Protein AF-A0A8D8T952-F1 (afdb_monomer)

InterPro domains:
  IPR003034 SAP domain [PF02037] (6-41)
  IPR003034 SAP domain [PS50800] (6-40)
  IPR003034 SAP domain [SM00513] (6-40)
  IPR036361 SAP domain superfamily [G3DSA:1.10.720.30] (2-48)
  IPR036361 SAP domain superfamily [SSF68906] (7-43)

Secondary structure (DSSP, 8-state):
-----GGG--HHHHHHHHHHTT----S-HHHHHHHHHHHHHHHT--TTT-----THHHHHHHHHHHHHHHHHHHHHHHHHHHHHHHHHHHHHHHHHHHHHHHHHHHHHHS----------------PPPPPTTHHHHHHHHHHHH-GGGHHHHHHHHHHHHHHHHHHHHHTT-------------PPP---HHHHHHHHHHHHHHHHHHHHHHGGG--

Sequence (218 aa):
MVSKMFDDLSLENLKVELGRRNLKTSGSKAELQSRLRSALEADGEDLDSMEFLCE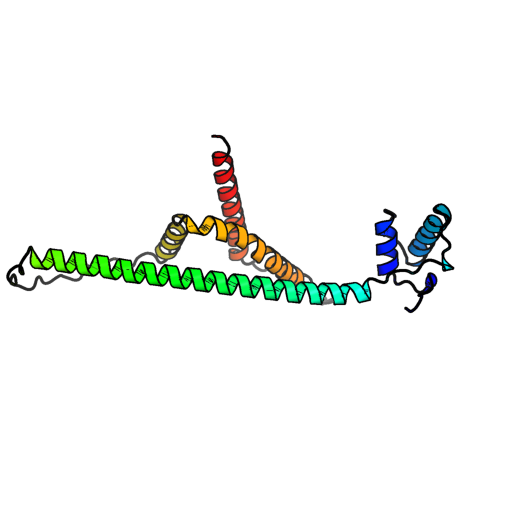DEKAAVTMEFLAELICKITDQCNEMSDKIRKELSDKMTEQSKVMSEQIQGINSVYPSFPPACSRMNVKSVQYPPLPPLLLPLCLITLMVRTERMKKVFITLPALLLPLYSILKVTEKRKPMEKASSASVWEPRPYNTTLYWLILWMIALLDLISWKNTDLTLE

Organism: NCBI:txid428564

Structure (mmCIF, N/CA/C/O backbone):
data_AF-A0A8D8T952-F1
#
_entry.id   AF-A0A8D8T952-F1
#
loop_
_atom_site.group_PDB
_atom_site.id
_atom_site.type_symbol
_atom_site.label_atom_id
_atom_site.label_alt_id
_atom_site.label_comp_id
_atom_site.label_asym_id
_atom_site.label_entity_id
_atom_site.label_seq_id
_atom_site.pdbx_PDB_ins_code
_atom_site.Cartn_x
_atom_site.Cartn_y
_atom_site.Cartn_z
_atom_site.occupancy
_atom_site.B_iso_or_equiv
_atom_site.auth_seq_id
_atom_site.auth_comp_id
_atom_site.auth_asym_id
_atom_site.auth_atom_id
_atom_site.pdbx_PDB_model_num
ATOM 1 N N . MET A 1 1 ? 2.929 21.068 -22.662 1.00 47.69 1 MET A N 1
ATOM 2 C CA . MET A 1 1 ? 3.546 19.735 -22.769 1.00 47.69 1 MET A CA 1
ATOM 3 C C . MET A 1 1 ? 4.865 19.899 -23.498 1.00 47.69 1 MET A C 1
ATOM 5 O O . MET A 1 1 ? 4.875 20.484 -24.573 1.00 47.69 1 MET A O 1
ATOM 9 N N . VAL A 1 2 ? 5.979 19.534 -22.866 1.00 48.06 2 VAL A N 1
ATOM 10 C CA . VAL A 1 2 ? 7.300 19.566 -23.508 1.00 48.06 2 VAL A CA 1
ATOM 11 C C . VAL A 1 2 ? 7.483 18.206 -24.169 1.00 48.06 2 VAL A C 1
ATOM 13 O O . VAL A 1 2 ? 7.679 17.222 -23.460 1.00 48.06 2 VAL A O 1
ATOM 16 N N . SER A 1 3 ? 7.376 18.145 -25.499 1.00 54.94 3 SER A N 1
ATOM 17 C CA . SER A 1 3 ? 7.716 16.930 -26.245 1.00 54.94 3 SER A CA 1
ATOM 18 C C . SER A 1 3 ? 9.215 16.684 -26.077 1.00 54.94 3 SER A C 1
ATOM 20 O O . SER A 1 3 ? 10.036 17.465 -26.562 1.00 54.94 3 SER A O 1
ATOM 22 N N . LYS A 1 4 ? 9.579 15.672 -25.286 1.00 67.88 4 LYS A N 1
ATOM 23 C CA . LYS A 1 4 ? 10.976 15.263 -25.125 1.00 67.88 4 LYS A CA 1
ATOM 24 C C . LYS A 1 4 ? 11.346 14.398 -26.322 1.00 67.88 4 LYS A C 1
ATOM 26 O O . LYS A 1 4 ? 10.679 13.400 -26.579 1.00 67.88 4 LYS A O 1
ATOM 31 N N . MET A 1 5 ? 12.414 14.770 -27.025 1.00 77.88 5 MET A N 1
ATOM 32 C CA . MET A 1 5 ? 12.946 13.953 -28.113 1.00 77.88 5 MET A CA 1
ATOM 33 C C . MET A 1 5 ? 13.436 12.599 -27.579 1.00 77.88 5 MET A C 1
ATOM 35 O O . MET A 1 5 ? 13.901 12.496 -26.442 1.00 77.88 5 MET A O 1
ATOM 39 N N . PHE A 1 6 ? 13.340 11.554 -28.405 1.00 81.44 6 PHE A N 1
ATOM 40 C CA . PHE A 1 6 ? 13.687 10.170 -28.052 1.00 81.44 6 PHE A CA 1
ATOM 41 C C . PHE A 1 6 ? 15.098 10.020 -27.449 1.00 81.44 6 PHE A C 1
ATOM 43 O O . PHE A 1 6 ? 15.330 9.224 -26.533 1.00 81.44 6 PHE A O 1
ATOM 50 N N . ASP A 1 7 ? 16.053 10.816 -27.924 1.00 84.88 7 ASP A N 1
ATOM 51 C CA . ASP A 1 7 ? 17.443 10.748 -27.469 1.00 84.88 7 ASP A CA 1
ATOM 52 C C . ASP A 1 7 ? 17.638 11.317 -26.045 1.00 84.88 7 ASP A C 1
ATOM 54 O O . ASP A 1 7 ? 18.531 10.876 -25.303 1.00 84.88 7 ASP A O 1
ATOM 58 N N . ASP A 1 8 ? 16.731 12.198 -25.613 1.00 87.25 8 ASP A N 1
ATOM 59 C CA . ASP A 1 8 ? 16.750 12.866 -24.307 1.00 87.25 8 ASP A CA 1
ATOM 60 C C . ASP A 1 8 ? 16.049 12.063 -23.200 1.00 87.25 8 ASP A C 1
ATOM 62 O O . ASP A 1 8 ? 16.054 12.463 -22.031 1.00 87.25 8 ASP A O 1
ATOM 66 N N . LEU A 1 9 ? 15.473 10.901 -23.523 1.00 85.88 9 LEU A N 1
ATOM 67 C CA . LEU A 1 9 ? 14.857 10.022 -22.530 1.00 85.88 9 LEU A CA 1
ATOM 68 C C . LEU A 1 9 ? 15.877 9.581 -21.466 1.00 85.88 9 LEU A C 1
ATOM 70 O O . LEU A 1 9 ? 17.012 9.184 -21.766 1.00 85.88 9 LEU A O 1
ATOM 74 N N . SER A 1 10 ? 15.463 9.632 -20.196 1.00 90.00 10 SER A N 1
ATOM 75 C CA . SER A 1 10 ? 16.243 9.097 -19.078 1.00 90.00 10 SER A CA 1
ATOM 76 C C . SER A 1 10 ? 16.327 7.570 -19.158 1.00 90.00 10 SER A C 1
ATOM 78 O O . SER A 1 10 ? 15.509 6.903 -19.798 1.00 90.00 10 SER A O 1
ATOM 80 N N . LEU A 1 11 ? 17.337 6.995 -18.504 1.00 91.06 11 LEU A N 1
ATOM 81 C CA . LEU A 1 11 ? 17.546 5.546 -18.494 1.00 91.06 11 LEU A CA 1
ATOM 82 C C . LEU A 1 11 ? 16.374 4.813 -17.826 1.00 91.06 11 LEU A C 1
ATOM 84 O O . LEU A 1 11 ? 15.990 3.727 -18.259 1.00 91.06 11 LEU A O 1
ATOM 88 N N . GLU A 1 12 ? 15.792 5.421 -16.800 1.00 89.19 12 GLU A N 1
ATOM 89 C CA . GLU A 1 12 ? 14.615 4.943 -16.086 1.00 89.19 12 GLU A CA 1
ATOM 90 C C . GLU A 1 12 ? 13.401 4.869 -17.019 1.00 89.19 12 GLU A C 1
ATOM 92 O O . GLU A 1 12 ? 12.780 3.810 -17.111 1.00 89.19 12 GLU A O 1
ATOM 97 N N . ASN A 1 13 ? 13.128 5.924 -17.793 1.00 88.81 13 ASN A N 1
ATOM 98 C CA . ASN A 1 13 ? 12.001 5.947 -18.731 1.00 88.81 13 ASN A CA 1
ATOM 99 C C . ASN A 1 13 ? 12.154 4.907 -19.840 1.00 88.81 13 ASN A C 1
ATOM 101 O O . ASN A 1 13 ? 11.201 4.202 -20.166 1.00 88.81 13 ASN A O 1
ATOM 105 N N . LEU A 1 14 ? 13.370 4.748 -20.372 1.00 91.38 14 LEU A N 1
ATOM 106 C CA . LEU A 1 14 ? 13.662 3.710 -21.361 1.00 91.38 14 LEU A CA 1
ATOM 107 C C . LEU A 1 14 ? 13.370 2.310 -20.809 1.00 91.38 14 LEU A C 1
ATOM 109 O O . LEU A 1 14 ? 12.832 1.464 -21.518 1.00 91.38 14 LEU A O 1
ATOM 113 N N . LYS A 1 15 ? 13.696 2.050 -19.537 1.00 93.38 15 LYS A N 1
ATOM 114 C CA . LYS A 1 15 ? 13.387 0.766 -18.894 1.00 93.38 15 LYS A CA 1
ATOM 115 C C . LYS A 1 15 ? 11.894 0.565 -18.672 1.00 93.38 15 LYS A C 1
ATOM 117 O O . LYS A 1 15 ? 11.438 -0.565 -18.826 1.00 93.38 15 LYS A O 1
ATOM 122 N N . VAL A 1 16 ? 11.160 1.616 -18.311 1.00 89.75 16 VAL A N 1
ATOM 123 C CA . VAL A 1 16 ? 9.700 1.555 -18.154 1.00 89.75 16 VAL A CA 1
ATOM 124 C C . VAL A 1 16 ? 9.053 1.193 -19.486 1.00 89.75 16 VAL A C 1
ATOM 126 O O . VAL A 1 16 ? 8.338 0.197 -19.550 1.00 89.75 16 VAL A O 1
ATOM 129 N N . GLU A 1 17 ? 9.375 1.909 -20.564 1.00 89.38 17 GLU A N 1
ATOM 130 C CA . GLU A 1 17 ? 8.802 1.644 -21.891 1.00 89.38 17 GLU A CA 1
ATOM 131 C C . GLU A 1 17 ? 9.178 0.263 -22.438 1.00 89.38 17 GLU A C 1
ATOM 133 O O . GLU A 1 17 ? 8.321 -0.480 -22.920 1.00 89.38 17 GLU A O 1
ATOM 138 N N . LEU A 1 18 ? 10.439 -0.154 -22.279 1.00 93.62 18 LEU A N 1
ATOM 139 C CA . LEU A 1 18 ? 10.849 -1.517 -22.628 1.00 93.62 18 LEU A CA 1
ATOM 140 C C . LEU A 1 18 ? 10.115 -2.569 -21.787 1.00 93.62 18 LEU A C 1
ATOM 142 O O . LEU A 1 18 ? 9.738 -3.612 -22.315 1.00 93.62 18 LEU A O 1
ATOM 146 N N . GLY A 1 19 ? 9.876 -2.299 -20.501 1.00 91.06 19 GLY A N 1
ATOM 147 C CA . GLY A 1 19 ? 9.102 -3.166 -19.616 1.00 91.06 19 GLY A CA 1
ATOM 148 C C . GLY A 1 19 ? 7.646 -3.309 -20.059 1.00 91.06 19 GLY A C 1
ATOM 149 O O . GLY A 1 19 ? 7.135 -4.425 -20.094 1.00 91.06 19 GLY A O 1
ATOM 150 N N . ARG A 1 20 ? 7.001 -2.212 -20.484 1.00 89.19 20 ARG A N 1
ATOM 151 C CA . ARG A 1 20 ? 5.632 -2.232 -21.037 1.00 89.19 20 ARG A CA 1
ATOM 152 C C . ARG A 1 20 ? 5.532 -3.106 -22.286 1.00 89.19 20 ARG A C 1
ATOM 154 O O . ARG A 1 20 ? 4.537 -3.802 -22.461 1.00 89.19 20 ARG A O 1
ATOM 161 N N . ARG A 1 21 ? 6.580 -3.111 -23.116 1.00 91.94 21 ARG A N 1
ATOM 162 C CA . ARG A 1 21 ? 6.688 -3.943 -24.328 1.00 91.94 21 ARG A CA 1
ATOM 163 C C . ARG A 1 21 ? 7.243 -5.350 -24.068 1.00 91.94 21 ARG A C 1
ATOM 165 O O . ARG A 1 21 ? 7.484 -6.091 -25.014 1.00 91.94 21 ARG A O 1
ATOM 172 N N . ASN A 1 22 ? 7.445 -5.741 -22.804 1.00 94.50 22 ASN A N 1
ATOM 173 C CA . ASN A 1 22 ? 8.040 -7.024 -22.403 1.00 94.50 22 ASN A CA 1
ATOM 174 C C . ASN A 1 22 ? 9.428 -7.296 -23.023 1.00 94.50 22 ASN A C 1
ATOM 176 O O . ASN A 1 22 ? 9.816 -8.441 -23.259 1.00 94.50 22 ASN A O 1
ATOM 180 N N . LEU A 1 23 ? 10.201 -6.240 -23.273 1.00 96.31 23 LEU A N 1
ATOM 181 C CA . LEU A 1 23 ? 11.559 -6.315 -23.797 1.00 96.31 23 LEU A CA 1
ATOM 182 C C . LEU A 1 23 ? 12.584 -6.337 -22.660 1.00 96.31 23 LEU A C 1
ATOM 184 O O . LEU A 1 23 ? 12.349 -5.894 -21.535 1.00 96.31 23 LEU A O 1
ATOM 188 N N . LYS A 1 24 ? 13.783 -6.841 -22.961 1.00 97.50 24 LYS A N 1
ATOM 189 C CA . LYS A 1 24 ? 14.875 -6.923 -21.985 1.00 97.50 24 LYS A CA 1
ATOM 190 C C . LYS A 1 24 ? 15.291 -5.519 -21.514 1.00 97.50 24 LYS A C 1
ATOM 192 O O . LYS A 1 24 ? 15.742 -4.711 -22.326 1.00 97.50 24 LYS A O 1
ATOM 197 N N . THR A 1 25 ? 15.228 -5.263 -20.205 1.00 96.38 25 THR A N 1
ATOM 198 C CA . THR A 1 25 ? 15.546 -3.961 -19.570 1.00 96.38 25 THR A CA 1
ATOM 199 C C . THR A 1 25 ? 16.986 -3.844 -19.048 1.00 96.38 25 THR A C 1
ATOM 201 O O . THR A 1 25 ? 17.383 -2.812 -18.504 1.00 96.38 25 THR A O 1
ATOM 204 N N . SER A 1 26 ? 17.802 -4.891 -19.206 1.00 95.88 26 SER A N 1
ATOM 205 C CA . SER A 1 26 ? 19.235 -4.859 -18.896 1.00 95.88 26 SER A CA 1
ATOM 206 C C . SER A 1 26 ? 20.042 -4.357 -20.096 1.00 95.88 26 SER A C 1
ATOM 208 O O . SER A 1 26 ? 19.801 -4.812 -21.222 1.00 95.88 26 SER A O 1
ATOM 210 N N . GLY A 1 27 ? 21.035 -3.508 -19.850 1.00 95.81 27 GLY A N 1
ATOM 211 C CA . GLY A 1 27 ? 21.960 -3.023 -20.873 1.00 95.81 27 GLY A CA 1
ATOM 212 C C . GLY A 1 27 ? 22.443 -1.604 -20.597 1.00 95.81 27 GLY A C 1
ATOM 213 O O . GLY A 1 27 ? 22.025 -0.970 -19.623 1.00 95.81 27 GLY A O 1
ATOM 214 N N . SER A 1 28 ? 23.325 -1.115 -21.467 1.00 96.88 28 SER A N 1
ATOM 215 C CA . SER A 1 28 ? 23.707 0.302 -21.507 1.00 96.88 28 SER A 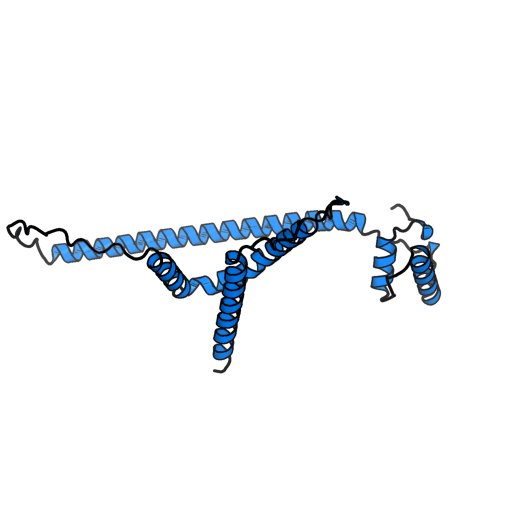CA 1
ATOM 216 C C . SER A 1 28 ? 22.566 1.164 -22.077 1.00 96.88 28 SER A C 1
ATOM 218 O O . SER A 1 28 ? 21.686 0.650 -22.766 1.00 96.88 28 SER A O 1
ATOM 220 N N . LYS A 1 29 ? 22.564 2.485 -21.825 1.00 95.31 29 LYS A N 1
ATOM 221 C CA . LYS A 1 29 ? 21.522 3.402 -22.346 1.00 95.31 29 LYS A CA 1
ATOM 222 C C . LYS A 1 29 ? 21.346 3.265 -23.867 1.00 95.31 29 LYS A C 1
ATOM 224 O O . LYS A 1 29 ? 20.220 3.156 -24.338 1.00 95.31 29 LYS A O 1
ATOM 229 N N . ALA A 1 30 ? 22.456 3.195 -24.603 1.00 95.88 30 ALA A N 1
ATOM 230 C CA . ALA A 1 30 ? 22.457 3.052 -26.057 1.00 95.88 30 ALA A CA 1
ATOM 231 C C . ALA A 1 30 ? 21.828 1.726 -26.525 1.00 95.88 30 ALA A C 1
ATOM 233 O O . ALA A 1 30 ? 21.065 1.713 -27.488 1.00 95.88 30 ALA A O 1
ATOM 234 N N . GLU A 1 31 ? 22.087 0.616 -25.823 1.00 97.00 31 GLU A N 1
ATOM 235 C CA . GLU A 1 31 ? 21.447 -0.673 -26.124 1.00 97.00 31 GLU A CA 1
ATOM 236 C C . GLU A 1 31 ? 19.938 -0.631 -25.890 1.00 97.00 31 GLU A C 1
ATOM 238 O O . GLU A 1 31 ? 19.176 -1.182 -26.682 1.00 97.00 31 GLU A O 1
ATOM 243 N N . LEU A 1 32 ? 19.502 0.013 -24.803 1.00 96.19 32 LEU A N 1
ATOM 244 C CA . LEU A 1 32 ? 18.082 0.168 -24.494 1.00 96.19 32 LEU A CA 1
ATOM 245 C C . LEU A 1 32 ? 17.385 1.040 -25.548 1.00 96.19 32 LEU A C 1
ATOM 247 O O . LEU A 1 32 ? 16.326 0.657 -26.037 1.00 96.19 32 LEU A O 1
ATOM 251 N N . GLN A 1 33 ? 18.006 2.150 -25.960 1.00 95.00 33 GLN A N 1
ATOM 252 C CA . GLN A 1 33 ? 17.500 3.011 -27.036 1.00 95.00 33 GLN A CA 1
ATOM 253 C C . GLN A 1 33 ? 17.409 2.269 -28.370 1.00 95.00 33 GLN A C 1
ATOM 255 O O . GLN A 1 33 ? 16.368 2.304 -29.016 1.00 95.00 33 GLN A O 1
ATOM 260 N N . SER A 1 34 ? 18.459 1.546 -28.768 1.00 95.56 34 SER A N 1
ATOM 261 C CA . SER A 1 34 ? 18.447 0.764 -30.009 1.00 95.56 34 SER A CA 1
ATOM 262 C C . SER A 1 34 ? 17.350 -0.304 -29.999 1.00 95.56 34 SER A C 1
ATOM 264 O O . SER A 1 34 ? 16.636 -0.465 -30.987 1.00 95.56 34 SER A O 1
ATOM 266 N N . ARG A 1 35 ? 17.165 -0.993 -28.866 1.00 96.25 35 ARG A N 1
ATOM 267 C CA . ARG A 1 35 ? 16.133 -2.025 -28.703 1.00 96.25 35 ARG A CA 1
ATOM 268 C C . ARG A 1 35 ? 14.722 -1.438 -28.757 1.00 96.25 35 ARG A C 1
ATOM 270 O O . ARG A 1 35 ? 13.851 -2.036 -29.377 1.00 96.25 35 ARG A O 1
ATOM 277 N N . LEU A 1 36 ? 14.511 -0.276 -28.139 1.00 93.44 36 LEU A N 1
ATOM 278 C CA . LEU A 1 36 ? 13.228 0.422 -28.174 1.00 93.44 36 LEU A CA 1
ATOM 279 C C . LEU A 1 36 ? 12.921 0.950 -29.582 1.00 93.44 36 LEU A C 1
ATOM 281 O O . LEU A 1 36 ? 11.815 0.749 -30.067 1.00 93.44 36 LEU A O 1
ATOM 285 N N . ARG A 1 37 ? 13.915 1.531 -30.268 1.00 93.69 37 ARG A N 1
ATOM 286 C CA . ARG A 1 37 ? 13.791 2.003 -31.655 1.00 93.69 37 ARG A CA 1
ATOM 287 C C . ARG A 1 37 ? 13.408 0.868 -32.604 1.00 93.69 37 ARG A C 1
ATOM 289 O O . ARG A 1 37 ? 12.443 0.989 -33.342 1.00 93.69 37 ARG A O 1
ATOM 296 N N . SER A 1 38 ? 14.112 -0.260 -32.516 1.00 95.06 38 SER A N 1
ATOM 297 C CA . SER A 1 38 ? 13.823 -1.434 -33.344 1.00 95.06 38 SER A CA 1
ATOM 298 C C . SER A 1 38 ? 12.426 -2.008 -33.095 1.00 95.06 38 SER A C 1
ATOM 300 O O . SER A 1 38 ? 11.829 -2.540 -34.025 1.00 95.06 38 SER A O 1
ATOM 302 N N . ALA A 1 39 ? 11.911 -1.930 -31.864 1.00 94.94 39 ALA A N 1
ATOM 303 C CA . ALA A 1 39 ? 10.557 -2.377 -31.550 1.00 94.94 39 ALA A CA 1
ATOM 304 C C . ALA A 1 39 ? 9.493 -1.415 -32.101 1.00 94.94 39 ALA A C 1
ATOM 306 O O . ALA A 1 39 ? 8.514 -1.864 -32.679 1.00 94.94 39 ALA A O 1
ATOM 307 N N . LEU A 1 40 ? 9.718 -0.104 -31.982 1.00 92.06 40 LEU A N 1
ATOM 308 C CA . LEU A 1 40 ? 8.824 0.931 -32.515 1.00 92.06 40 LEU A CA 1
ATOM 309 C C . LEU A 1 40 ? 8.722 0.868 -34.044 1.00 92.06 40 LEU A C 1
ATOM 311 O O . LEU A 1 40 ? 7.624 0.895 -34.593 1.00 92.06 40 LEU A O 1
ATOM 315 N N . GLU A 1 41 ? 9.856 0.686 -34.721 1.00 92.94 41 GLU A N 1
ATOM 316 C CA . GLU A 1 41 ? 9.897 0.477 -36.171 1.00 92.94 41 GLU A CA 1
ATOM 317 C C . GLU A 1 41 ? 9.175 -0.815 -36.587 1.00 92.94 41 GLU A C 1
ATOM 319 O O . GLU A 1 41 ? 8.499 -0.834 -37.614 1.00 92.94 41 GLU A O 1
ATOM 324 N N . ALA A 1 42 ? 9.279 -1.886 -35.789 1.00 95.25 42 ALA A N 1
ATOM 325 C CA . ALA A 1 42 ? 8.566 -3.137 -36.048 1.00 95.25 42 ALA A CA 1
ATOM 326 C C . ALA A 1 42 ? 7.042 -2.987 -35.900 1.00 95.25 42 ALA A C 1
ATOM 328 O O . ALA A 1 42 ? 6.294 -3.620 -36.646 1.00 95.25 42 ALA A O 1
ATOM 329 N N . ASP A 1 43 ? 6.597 -2.126 -34.983 1.00 91.88 43 ASP A N 1
ATOM 330 C CA . ASP A 1 43 ? 5.185 -1.808 -34.760 1.00 91.88 43 ASP A CA 1
ATOM 331 C C . ASP A 1 43 ? 4.648 -0.759 -35.761 1.00 91.88 43 ASP A C 1
ATOM 333 O O . ASP A 1 43 ? 3.442 -0.517 -35.823 1.00 91.88 43 ASP A O 1
ATOM 337 N N . GLY A 1 44 ? 5.520 -0.164 -36.586 1.00 92.31 44 GLY A N 1
ATOM 338 C CA . GLY A 1 44 ? 5.162 0.873 -37.558 1.00 92.31 44 GLY A CA 1
ATOM 339 C C . GLY A 1 44 ? 4.824 2.225 -36.922 1.00 92.31 44 GLY A C 1
ATOM 340 O O . GLY A 1 44 ? 4.149 3.042 -37.550 1.00 92.31 44 GLY A O 1
ATOM 341 N N . GLU A 1 45 ? 5.265 2.459 -35.685 1.00 87.62 45 GLU A N 1
ATOM 342 C CA . GLU A 1 45 ? 5.059 3.713 -34.962 1.00 87.62 45 GLU A CA 1
ATOM 343 C C . GLU A 1 45 ? 6.173 4.713 -35.303 1.00 87.62 45 GLU A C 1
ATOM 345 O O . GLU A 1 45 ? 7.362 4.404 -35.204 1.00 87.62 45 GLU A O 1
ATOM 350 N N . ASP A 1 46 ? 5.790 5.930 -35.694 1.00 84.75 46 ASP A N 1
ATOM 351 C CA . ASP A 1 46 ? 6.745 6.998 -35.985 1.00 84.75 46 ASP A CA 1
ATOM 352 C C . ASP A 1 46 ? 7.297 7.598 -34.683 1.00 84.75 46 ASP A C 1
ATOM 354 O O . ASP A 1 46 ? 6.546 8.138 -33.860 1.00 84.75 46 ASP A O 1
ATOM 358 N N . LEU A 1 47 ? 8.619 7.505 -34.510 1.00 79.31 47 LEU A N 1
ATOM 359 C CA . LEU A 1 47 ? 9.354 7.909 -33.305 1.00 79.31 47 LEU A CA 1
ATOM 360 C C . LEU A 1 47 ? 9.152 9.388 -32.969 1.00 79.31 47 LEU A C 1
ATOM 362 O O . LEU A 1 47 ? 9.127 9.747 -31.792 1.00 79.31 47 LEU A O 1
ATOM 366 N N . ASP A 1 48 ? 8.990 10.224 -33.995 1.00 77.75 48 ASP A N 1
ATOM 367 C CA . ASP A 1 48 ? 8.844 11.674 -33.849 1.00 77.75 48 ASP A CA 1
ATOM 368 C C . ASP A 1 48 ? 7.429 12.083 -33.408 1.00 77.75 48 ASP A C 1
ATOM 370 O O . ASP A 1 48 ? 7.220 13.192 -32.911 1.00 77.75 48 ASP A O 1
ATOM 374 N N . SER A 1 49 ? 6.453 11.181 -33.549 1.00 77.25 49 SER A N 1
ATOM 375 C CA . SER A 1 49 ? 5.057 11.416 -33.163 1.00 77.25 49 SER A CA 1
ATOM 376 C C . SER A 1 49 ? 4.720 10.933 -31.749 1.00 77.25 49 SER A C 1
ATOM 378 O O . SER A 1 49 ? 3.659 11.267 -31.216 1.00 77.25 49 SER A O 1
ATOM 380 N N . MET A 1 50 ? 5.608 10.151 -31.126 1.00 72.88 50 MET A N 1
ATOM 381 C CA . MET A 1 50 ? 5.315 9.494 -29.859 1.00 72.88 50 MET A CA 1
ATOM 382 C C . MET A 1 50 ? 5.588 10.423 -28.671 1.00 72.88 50 MET A C 1
ATOM 384 O O . MET A 1 50 ? 6.729 10.717 -28.318 1.00 72.88 50 MET A O 1
ATOM 388 N N . GLU A 1 51 ? 4.521 10.866 -28.008 1.00 72.88 51 GLU A N 1
ATOM 389 C CA . GLU A 1 51 ? 4.625 11.616 -26.759 1.00 72.88 51 GLU A CA 1
ATOM 390 C C . GLU A 1 51 ? 4.882 10.646 -25.595 1.00 72.88 51 GLU A C 1
ATOM 392 O O . GLU A 1 51 ? 3.976 9.986 -25.080 1.00 72.88 51 GLU A O 1
ATOM 397 N N . PHE A 1 52 ? 6.145 10.532 -25.179 1.00 71.12 52 PHE A N 1
ATOM 398 C CA . PHE A 1 52 ? 6.517 9.735 -24.012 1.00 71.12 52 PHE A CA 1
ATOM 399 C C . PHE A 1 52 ? 5.967 10.380 -22.733 1.00 71.12 52 PHE A C 1
ATOM 401 O O . PHE A 1 52 ? 6.449 11.423 -22.281 1.00 71.12 52 PHE A O 1
ATOM 408 N N . LEU A 1 53 ? 4.975 9.735 -22.116 1.00 60.16 53 LEU A N 1
ATOM 409 C CA . LEU A 1 53 ? 4.429 10.143 -20.822 1.00 60.16 53 LEU A CA 1
ATOM 410 C C . LEU A 1 53 ? 5.445 9.845 -19.711 1.00 60.16 53 LEU A C 1
ATOM 412 O O . LEU A 1 53 ? 5.449 8.776 -19.107 1.00 60.16 53 LEU A O 1
ATOM 416 N N . CYS A 1 54 ? 6.312 10.820 -19.446 1.00 58.56 54 CYS A N 1
ATOM 417 C CA . CYS A 1 54 ? 7.250 10.831 -18.327 1.00 58.56 54 CYS A CA 1
ATOM 418 C C . CYS A 1 54 ? 6.461 10.699 -17.008 1.00 58.56 54 CYS A C 1
ATOM 420 O O . CYS A 1 54 ? 5.688 11.590 -16.656 1.00 58.56 54 CYS A O 1
ATOM 422 N N . GLU A 1 55 ? 6.633 9.601 -16.266 1.00 60.84 55 GLU A N 1
ATOM 423 C CA . GLU A 1 55 ? 5.878 9.361 -15.022 1.00 60.84 55 GLU A CA 1
ATOM 424 C C . GLU A 1 55 ? 6.291 10.278 -13.856 1.00 60.84 55 GLU A C 1
ATOM 426 O O . GLU A 1 55 ? 5.652 10.251 -12.805 1.00 60.84 55 GLU A O 1
ATOM 431 N N . ASP A 1 56 ? 7.290 11.143 -14.047 1.00 59.44 56 ASP A N 1
ATOM 432 C CA . ASP A 1 56 ? 7.770 12.086 -13.029 1.00 59.44 56 ASP A CA 1
ATOM 433 C C . ASP A 1 56 ? 6.665 13.047 -12.543 1.00 59.44 56 ASP A C 1
ATOM 435 O O . ASP A 1 56 ? 6.622 13.393 -11.364 1.00 59.44 56 ASP A O 1
ATOM 439 N N . GLU A 1 57 ? 5.713 13.419 -13.408 1.00 55.94 57 GLU A N 1
ATOM 440 C CA . GLU A 1 57 ? 4.539 14.215 -13.007 1.00 55.94 57 GLU A CA 1
ATOM 441 C C . GLU A 1 57 ? 3.418 13.351 -12.402 1.00 55.94 57 GLU A C 1
ATOM 443 O O . GLU A 1 57 ? 2.687 13.802 -11.518 1.00 55.94 57 GLU A O 1
ATOM 448 N N . LYS A 1 58 ? 3.306 12.075 -12.796 1.00 53.03 58 LYS A N 1
ATOM 449 C CA . LYS A 1 58 ? 2.335 11.141 -12.199 1.00 53.03 58 LYS A CA 1
ATOM 450 C C . LYS A 1 58 ? 2.717 10.745 -10.780 1.00 53.03 58 LYS A C 1
ATOM 452 O O . LYS A 1 58 ? 1.825 10.606 -9.950 1.00 53.03 58 LYS A O 1
ATOM 457 N N . ALA A 1 59 ? 4.006 10.604 -10.476 1.00 58.09 59 ALA A N 1
ATOM 458 C CA . ALA A 1 59 ? 4.468 10.255 -9.135 1.00 58.09 59 ALA A CA 1
ATOM 459 C C . ALA A 1 59 ? 3.992 11.278 -8.086 1.00 58.09 59 ALA A C 1
ATOM 461 O O . ALA A 1 59 ? 3.487 10.888 -7.031 1.00 58.09 59 ALA A O 1
ATOM 462 N N . ALA A 1 60 ? 4.050 12.575 -8.406 1.00 59.62 60 ALA A N 1
ATOM 463 C CA . ALA A 1 60 ? 3.551 13.636 -7.532 1.00 59.62 60 ALA A CA 1
ATOM 464 C C . ALA A 1 60 ? 2.029 13.540 -7.316 1.00 59.62 60 ALA A C 1
ATOM 466 O O . ALA A 1 60 ? 1.573 13.521 -6.173 1.00 59.62 60 ALA A O 1
ATOM 467 N N . VAL A 1 61 ? 1.257 13.367 -8.396 1.00 62.25 61 VAL A N 1
ATOM 468 C CA . VAL A 1 61 ? -0.209 13.219 -8.327 1.00 62.25 61 VAL A CA 1
ATOM 469 C C . VAL A 1 61 ? -0.613 11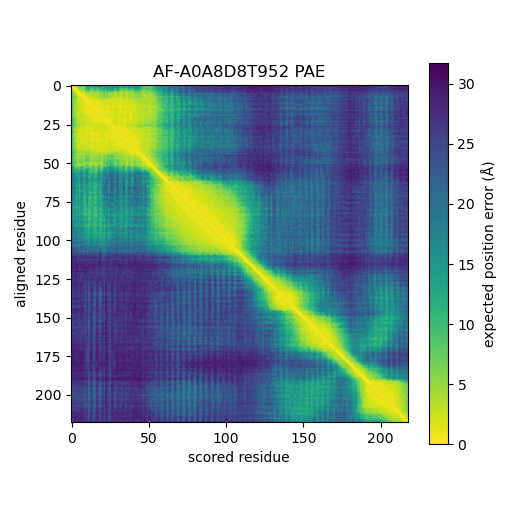.958 -7.551 1.00 62.25 61 VAL A C 1
ATOM 471 O O . VAL A 1 61 ? -1.553 11.984 -6.759 1.00 62.25 61 VAL A O 1
ATOM 474 N N . THR A 1 62 ? 0.117 10.850 -7.716 1.00 69.44 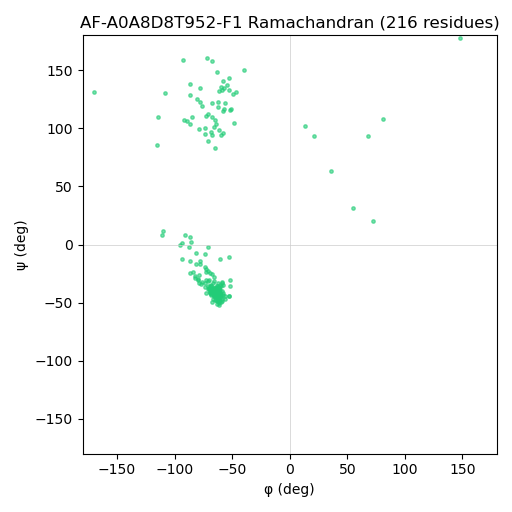62 THR A N 1
ATOM 475 C CA . THR A 1 62 ? -0.159 9.611 -6.972 1.00 69.44 62 THR A CA 1
ATOM 476 C C . THR A 1 62 ? 0.157 9.736 -5.485 1.00 69.44 62 THR A C 1
ATOM 478 O O . THR A 1 62 ? -0.584 9.188 -4.675 1.00 69.44 62 THR A O 1
ATOM 481 N N . MET A 1 63 ? 1.203 10.476 -5.103 1.00 72.69 63 MET A N 1
ATOM 482 C CA . MET A 1 63 ? 1.550 10.676 -3.692 1.00 72.69 63 MET A CA 1
ATOM 483 C C . MET A 1 63 ? 0.552 11.581 -2.973 1.00 72.69 63 MET A C 1
ATOM 485 O O . MET A 1 63 ? 0.202 11.295 -1.831 1.00 72.69 63 MET A O 1
ATOM 489 N N . GLU A 1 64 ? 0.055 12.626 -3.633 1.00 75.81 64 GLU A N 1
ATOM 490 C CA . GLU A 1 64 ? -0.973 13.501 -3.062 1.00 75.81 64 GLU A CA 1
ATOM 491 C C . GLU A 1 64 ? -2.300 12.752 -2.870 1.00 75.81 64 GLU A C 1
ATOM 493 O O . GLU A 1 64 ? -2.875 12.777 -1.781 1.00 75.81 64 GLU A O 1
ATOM 498 N N . PHE A 1 65 ? -2.722 11.972 -3.871 1.00 78.62 65 PHE A N 1
ATOM 499 C CA . PHE A 1 65 ? -3.903 11.113 -3.757 1.00 78.62 65 PHE A CA 1
ATOM 500 C C . PHE A 1 65 ? -3.750 10.044 -2.662 1.00 78.62 65 PHE A C 1
ATOM 502 O O . PHE A 1 65 ? -4.675 9.814 -1.883 1.00 78.62 65 PHE A O 1
ATOM 509 N N . LEU A 1 66 ? -2.580 9.399 -2.565 1.00 77.62 66 LEU A N 1
ATOM 510 C CA . LEU A 1 66 ? -2.295 8.425 -1.507 1.00 77.62 66 LEU A CA 1
ATOM 511 C C . LEU A 1 66 ? -2.322 9.072 -0.121 1.00 77.62 66 LEU A C 1
ATOM 513 O O . LEU A 1 66 ? -2.882 8.485 0.802 1.00 77.62 66 LEU A O 1
ATOM 517 N N . ALA A 1 67 ? -1.761 10.273 0.031 1.00 85.50 67 ALA A N 1
ATOM 518 C CA . ALA A 1 67 ? -1.801 11.010 1.288 1.00 85.50 67 ALA A CA 1
ATOM 519 C C . ALA A 1 67 ? -3.244 11.343 1.6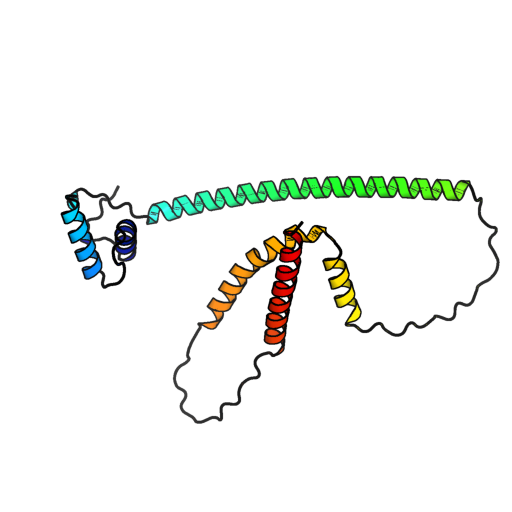97 1.00 85.50 67 ALA A C 1
ATOM 521 O O . ALA A 1 67 ? -3.624 11.098 2.841 1.00 85.50 67 ALA A O 1
ATOM 522 N N . GLU A 1 68 ? -4.076 11.815 0.764 1.00 91.00 68 GLU A N 1
ATOM 523 C CA . GLU A 1 68 ? -5.490 12.093 1.032 1.00 91.00 68 GLU A CA 1
ATOM 524 C C . GLU A 1 68 ? -6.264 10.820 1.417 1.00 91.00 68 GLU A C 1
ATOM 526 O O . GLU A 1 68 ? -7.058 10.826 2.362 1.00 91.00 68 GLU A O 1
ATOM 531 N N . LEU A 1 69 ? -6.003 9.704 0.727 1.00 88.62 69 LEU A N 1
ATOM 532 C CA . LEU A 1 69 ? -6.613 8.412 1.033 1.00 88.62 69 LEU A CA 1
ATOM 533 C C . LEU A 1 69 ? -6.221 7.925 2.437 1.00 88.62 69 LEU A C 1
ATOM 535 O O . LEU A 1 69 ? -7.075 7.461 3.193 1.00 88.62 69 LEU A O 1
ATOM 539 N N . ILE A 1 70 ? -4.943 8.062 2.803 1.00 87.50 70 ILE A N 1
ATOM 540 C CA . ILE A 1 70 ? -4.430 7.698 4.129 1.00 87.50 70 ILE A CA 1
ATOM 541 C C . ILE A 1 70 ? -5.090 8.553 5.214 1.00 87.50 70 ILE A C 1
ATOM 543 O O . ILE A 1 70 ? -5.514 8.004 6.233 1.00 87.50 70 ILE A O 1
ATOM 547 N N . CYS A 1 71 ? -5.231 9.863 4.999 1.00 92.50 71 CYS A N 1
ATOM 548 C CA . CYS A 1 71 ? -5.934 10.745 5.930 1.00 92.50 71 CYS A CA 1
ATOM 549 C C . CYS A 1 71 ? -7.395 10.308 6.116 1.00 92.50 71 CYS A C 1
ATOM 551 O O . CYS A 1 71 ? -7.813 10.063 7.245 1.00 92.50 71 CYS A O 1
ATOM 553 N N . LYS A 1 72 ? -8.137 10.074 5.023 1.00 93.44 72 LYS A N 1
ATOM 554 C CA . LYS A 1 72 ? -9.540 9.616 5.075 1.00 93.44 72 LYS A CA 1
ATOM 555 C C . LYS A 1 72 ? -9.713 8.302 5.839 1.00 93.44 72 LYS A C 1
ATOM 557 O O . LYS A 1 72 ? -10.635 8.170 6.642 1.00 93.44 72 LYS A O 1
ATOM 562 N N . ILE A 1 73 ? -8.830 7.331 5.607 1.00 92.00 73 ILE A N 1
ATOM 563 C CA . ILE A 1 73 ? -8.854 6.044 6.320 1.00 92.00 73 ILE A CA 1
ATOM 564 C C . ILE A 1 73 ? -8.534 6.246 7.807 1.00 92.00 73 ILE A C 1
ATOM 566 O O . ILE A 1 73 ? -9.165 5.629 8.665 1.00 92.00 73 ILE A O 1
ATOM 570 N N . THR A 1 74 ? -7.572 7.114 8.120 1.00 92.50 74 THR A N 1
ATOM 571 C CA . THR A 1 74 ? -7.174 7.412 9.502 1.00 92.50 74 THR A CA 1
ATOM 572 C C . THR A 1 74 ? -8.323 8.057 10.275 1.00 92.50 74 THR A C 1
ATOM 574 O O . THR A 1 74 ? -8.628 7.619 11.385 1.00 92.50 74 THR A O 1
ATOM 577 N N . ASP A 1 75 ? -9.018 9.019 9.670 1.00 94.38 75 ASP A N 1
ATOM 578 C CA . ASP A 1 75 ? -10.167 9.691 10.278 1.00 94.38 75 ASP A CA 1
ATOM 579 C C . ASP A 1 75 ? -11.318 8.710 10.546 1.00 94.38 75 ASP A C 1
ATOM 581 O O . ASP A 1 75 ? -11.845 8.665 11.659 1.00 94.38 75 ASP A O 1
ATOM 585 N N . GLN A 1 76 ? -11.640 7.837 9.583 1.00 95.31 76 GLN A N 1
ATOM 586 C CA . GLN A 1 76 ? -12.655 6.791 9.768 1.00 95.31 76 GLN A CA 1
ATOM 587 C C . GLN A 1 76 ? -12.282 5.786 10.869 1.00 95.31 76 GLN A C 1
ATOM 589 O O . GLN A 1 76 ? -13.139 5.361 11.649 1.00 95.31 76 GLN A O 1
ATOM 594 N N . CYS A 1 77 ? -11.008 5.399 10.959 1.00 91.50 77 CYS A N 1
ATOM 595 C CA . CYS A 1 77 ? -10.516 4.514 12.016 1.00 91.50 77 CYS A CA 1
ATOM 596 C C . CYS A 1 77 ? -10.618 5.159 13.403 1.00 91.50 77 CYS A C 1
ATOM 598 O O . CYS A 1 77 ? -10.987 4.477 14.366 1.00 91.50 77 CYS A O 1
ATOM 600 N N . ASN A 1 78 ? -10.316 6.454 13.512 1.00 93.62 78 ASN A N 1
ATOM 601 C CA . ASN A 1 78 ? -10.431 7.199 14.763 1.00 93.62 78 ASN A CA 1
ATOM 602 C C . ASN A 1 78 ? -11.897 7.325 15.196 1.00 93.62 78 ASN A C 1
ATOM 604 O O . ASN A 1 78 ? -12.224 6.978 16.330 1.00 93.62 78 ASN A O 1
ATOM 608 N N . GLU A 1 79 ? -12.795 7.691 14.277 1.00 97.06 79 GLU A N 1
ATOM 609 C CA . GLU A 1 79 ? -14.234 7.786 14.551 1.00 97.06 79 GLU A CA 1
ATOM 610 C C . GLU A 1 79 ? -14.813 6.443 15.028 1.00 97.06 79 GLU A C 1
ATOM 612 O O . GLU A 1 79 ? -15.515 6.365 16.043 1.00 97.06 79 GLU A O 1
ATOM 617 N N . MET A 1 80 ? -14.477 5.350 14.336 1.00 94.56 80 MET A N 1
ATOM 618 C CA . MET A 1 80 ? -14.929 4.013 14.721 1.00 94.56 80 MET A CA 1
ATOM 619 C C . MET A 1 80 ? -14.360 3.590 16.082 1.00 94.56 80 MET A C 1
ATOM 621 O O . MET A 1 80 ? -15.075 2.993 16.892 1.00 94.56 80 MET A O 1
ATOM 625 N N . SER A 1 81 ? -13.096 3.922 16.356 1.00 94.50 81 SER A N 1
ATOM 626 C CA . SER A 1 81 ? -12.444 3.632 17.637 1.00 94.50 81 SER A CA 1
ATOM 627 C C . SER A 1 81 ? -13.100 4.378 18.796 1.00 94.50 81 SER A C 1
ATOM 629 O O . SER A 1 81 ? -13.330 3.781 19.850 1.00 94.50 81 SER A O 1
ATOM 631 N N . ASP A 1 82 ? -13.463 5.646 18.606 1.00 97.12 82 ASP A N 1
ATOM 632 C CA . ASP A 1 82 ? -14.155 6.442 19.620 1.00 97.12 82 ASP A CA 1
ATOM 633 C C . ASP A 1 82 ? -15.574 5.930 19.877 1.00 97.12 82 ASP A C 1
ATOM 635 O O . ASP A 1 82 ? -16.000 5.829 21.033 1.00 97.12 82 ASP A O 1
ATOM 639 N N . LYS A 1 83 ? -16.284 5.503 18.827 1.00 97.62 83 LYS A N 1
ATOM 640 C CA . LYS A 1 83 ? -17.602 4.872 18.965 1.00 97.62 83 LYS A CA 1
ATOM 641 C C . LYS A 1 83 ? -17.531 3.572 19.770 1.00 97.62 83 LYS A C 1
ATOM 643 O O . LYS A 1 83 ? -18.321 3.389 20.696 1.00 97.62 83 LYS A O 1
ATOM 648 N N . ILE A 1 84 ? -16.561 2.703 19.470 1.00 96.88 84 ILE A N 1
ATOM 649 C CA . ILE A 1 84 ? -16.331 1.457 20.221 1.00 96.88 84 ILE A CA 1
ATOM 650 C C . ILE A 1 84 ? -15.962 1.765 21.675 1.00 96.88 84 ILE A C 1
ATOM 652 O O . ILE A 1 84 ? -16.484 1.127 22.589 1.00 96.88 84 ILE A O 1
ATOM 656 N N . ARG A 1 85 ? -15.079 2.747 21.905 1.00 96.94 85 ARG A N 1
ATOM 657 C CA . ARG A 1 85 ? -14.666 3.157 23.253 1.00 96.94 85 ARG A CA 1
ATOM 658 C C . ARG A 1 85 ? -15.860 3.636 24.075 1.00 96.94 85 ARG A C 1
ATOM 660 O O . ARG A 1 85 ? -16.000 3.223 25.225 1.00 96.94 85 ARG A O 1
ATOM 667 N N . LYS A 1 86 ? -16.722 4.467 23.487 1.00 97.94 86 LYS A N 1
ATOM 668 C CA . LYS A 1 86 ? -17.932 4.972 24.139 1.00 97.94 86 LYS A CA 1
ATOM 669 C C . LYS A 1 86 ? -18.903 3.843 24.478 1.00 97.94 86 LYS A C 1
ATOM 671 O O . LYS A 1 86 ? -19.279 3.708 25.635 1.00 97.94 86 LYS A O 1
ATOM 676 N N . GLU A 1 87 ? -19.231 2.980 23.516 1.00 97.81 87 GLU A N 1
ATOM 677 C CA . GLU A 1 87 ? -20.158 1.864 23.749 1.00 97.81 87 GLU A CA 1
ATOM 678 C C . GLU A 1 87 ? -19.629 0.889 24.814 1.00 97.81 87 GLU A C 1
ATOM 680 O O . GLU A 1 87 ? -20.391 0.377 25.635 1.00 97.81 87 GLU A O 1
ATOM 685 N N . LEU A 1 88 ? -18.314 0.646 24.835 1.00 96.00 88 LEU A N 1
ATOM 686 C CA . LEU A 1 88 ? -17.687 -0.184 25.861 1.00 96.00 88 LEU A CA 1
ATOM 687 C C . LEU A 1 88 ? -17.766 0.470 27.247 1.00 96.00 88 LEU A C 1
ATOM 689 O O . LEU A 1 88 ? -18.064 -0.219 28.221 1.00 96.00 88 LEU A O 1
ATOM 693 N N . SER A 1 89 ? -17.524 1.780 27.329 1.00 97.62 89 SER A N 1
ATOM 694 C CA . SER A 1 89 ? -17.634 2.546 28.572 1.00 97.62 89 SER A CA 1
ATOM 695 C C . SER A 1 89 ? -19.061 2.503 29.118 1.00 97.62 89 SER A C 1
ATOM 697 O O . SER A 1 89 ? -19.250 2.165 30.283 1.00 97.62 89 SER A O 1
ATOM 699 N N . ASP A 1 90 ? -20.056 2.764 28.268 1.00 97.75 90 ASP A N 1
ATOM 700 C CA . ASP A 1 90 ? -21.472 2.776 28.650 1.00 97.75 90 ASP A CA 1
ATOM 701 C C . ASP A 1 90 ? -21.943 1.386 29.118 1.00 97.75 90 ASP A C 1
ATOM 703 O O . ASP A 1 90 ? -22.650 1.255 30.116 1.00 97.75 90 ASP A O 1
ATOM 707 N N . LYS A 1 91 ? -21.497 0.307 28.456 1.00 97.44 91 LYS A N 1
ATOM 708 C CA . LYS A 1 91 ? -21.803 -1.063 28.906 1.00 97.44 91 LYS A CA 1
ATOM 709 C C . LYS A 1 91 ? -21.153 -1.396 30.246 1.00 97.44 91 LYS A C 1
ATOM 711 O O . LYS A 1 91 ? -21.750 -2.107 31.051 1.00 97.44 91 LYS A O 1
ATOM 716 N N . MET A 1 92 ? -19.937 -0.912 30.488 1.00 95.56 92 MET A N 1
ATOM 717 C CA . MET A 1 92 ? -19.210 -1.191 31.725 1.00 95.56 92 MET A CA 1
ATOM 718 C C . MET A 1 92 ? -19.793 -0.422 32.919 1.00 95.56 92 MET A C 1
ATOM 720 O O . MET A 1 92 ? -19.872 -0.977 34.016 1.00 95.56 92 MET A O 1
ATOM 724 N N . THR A 1 93 ? -20.258 0.814 32.715 1.00 97.00 93 THR A N 1
ATOM 725 C CA . THR A 1 93 ? -20.957 1.588 33.752 1.00 97.00 93 THR A CA 1
ATOM 726 C C . THR A 1 93 ? -22.319 0.982 34.082 1.00 97.00 93 THR A C 1
ATOM 728 O O . THR A 1 93 ? -22.625 0.815 35.264 1.00 97.00 93 THR A O 1
ATOM 731 N N . GLU A 1 94 ? -23.093 0.562 33.077 1.00 97.25 94 GLU A N 1
ATOM 732 C CA . GLU A 1 94 ? -24.379 -0.114 33.291 1.00 97.25 94 GLU A CA 1
ATOM 733 C C . GLU A 1 94 ? -24.193 -1.445 34.035 1.00 97.25 94 GLU A C 1
ATOM 735 O O . GLU A 1 94 ? -24.864 -1.708 35.033 1.00 97.25 94 GLU A O 1
ATOM 740 N N . GLN A 1 95 ? -23.207 -2.256 33.636 1.00 97.12 95 GLN A N 1
ATOM 741 C CA . GLN A 1 95 ? -22.893 -3.508 34.327 1.00 97.12 95 GLN A CA 1
ATOM 742 C C . GLN A 1 95 ? -22.459 -3.272 35.783 1.00 97.12 95 GLN A C 1
ATOM 744 O O . GLN A 1 95 ? -22.862 -4.018 36.678 1.00 97.12 95 GLN A O 1
ATOM 749 N N . SER A 1 96 ? -21.666 -2.226 36.042 1.00 96.31 96 SER A N 1
ATOM 750 C CA . SER A 1 96 ? -21.269 -1.853 37.403 1.00 96.31 96 SER A CA 1
ATOM 751 C C . SER A 1 96 ? -22.467 -1.438 38.258 1.00 96.31 96 SER A C 1
ATOM 753 O O . SER A 1 96 ? -22.502 -1.755 39.448 1.00 96.31 96 SER A O 1
ATOM 755 N N . LYS A 1 97 ? -23.445 -0.740 37.672 1.00 97.12 97 LYS A N 1
ATOM 756 C CA . LYS A 1 97 ? -24.669 -0.329 38.363 1.00 97.12 97 LYS A CA 1
ATOM 757 C C . LYS A 1 97 ? -25.537 -1.536 38.719 1.00 97.12 97 LYS A C 1
ATOM 759 O O . LYS A 1 97 ? -25.869 -1.700 39.890 1.00 97.12 97 LYS A O 1
ATOM 764 N N . VAL A 1 98 ? -25.791 -2.430 37.759 1.00 96.88 98 VAL A N 1
ATOM 765 C CA . VAL A 1 98 ? -26.534 -3.686 37.983 1.00 96.88 98 VAL A CA 1
ATOM 766 C C . VAL A 1 98 ? -25.881 -4.523 39.086 1.00 96.88 98 VAL A C 1
ATOM 768 O O . VAL A 1 98 ? -26.561 -5.026 39.979 1.00 96.88 98 VAL A O 1
ATOM 771 N N . MET A 1 99 ? -24.551 -4.642 39.073 1.00 94.12 99 MET A N 1
ATOM 772 C CA . MET A 1 99 ? -23.824 -5.381 40.106 1.00 94.12 99 MET A CA 1
ATOM 773 C C . MET A 1 99 ? -23.913 -4.703 41.483 1.00 94.12 99 MET A C 1
ATOM 775 O O . MET A 1 99 ? -24.051 -5.385 42.498 1.00 94.12 99 MET A O 1
ATOM 779 N N . SER A 1 100 ? -23.870 -3.368 41.539 1.00 95.50 100 SER A N 1
ATOM 780 C CA . SER A 1 100 ? -24.024 -2.614 42.789 1.00 95.50 100 SER A CA 1
ATOM 781 C C . SER A 1 100 ? -25.425 -2.776 43.391 1.00 95.50 100 SER A C 1
ATOM 783 O O . SER A 1 100 ? -25.547 -3.015 44.594 1.00 95.50 100 SER A O 1
ATOM 785 N N . GLU A 1 101 ? -26.470 -2.731 42.562 1.00 94.81 101 GLU A N 1
ATOM 786 C CA . GLU A 1 101 ? -27.860 -2.960 42.978 1.00 94.81 101 GLU A CA 1
ATOM 787 C C . GLU A 1 101 ? -28.069 -4.396 43.488 1.00 94.81 101 GLU A C 1
ATOM 789 O O . GLU A 1 101 ? -28.697 -4.596 44.530 1.00 94.81 101 GLU A O 1
ATOM 794 N N . GLN A 1 102 ? -27.468 -5.398 42.833 1.00 93.88 102 GLN A N 1
ATOM 795 C CA . GLN A 1 102 ? -27.491 -6.788 43.311 1.00 93.88 102 GLN A CA 1
ATOM 796 C C . GLN A 1 102 ? -26.848 -6.940 44.697 1.00 93.88 102 GLN A C 1
ATOM 798 O O . GLN A 1 102 ? -27.402 -7.622 45.560 1.00 93.88 102 GLN A O 1
ATOM 803 N N . ILE A 1 103 ? -25.711 -6.280 44.946 1.00 91.69 103 ILE A N 1
ATOM 804 C CA . ILE A 1 103 ? -25.043 -6.307 46.257 1.00 91.69 103 ILE A CA 1
ATOM 805 C C . ILE A 1 103 ? -25.920 -5.647 47.333 1.00 91.69 103 ILE A C 1
ATOM 807 O O . ILE A 1 103 ? -26.036 -6.176 48.441 1.00 91.69 103 ILE A O 1
ATOM 811 N N . GLN A 1 104 ? -26.572 -4.521 47.024 1.00 88.50 104 GLN A N 1
ATOM 812 C CA . GLN A 1 104 ? -27.502 -3.873 47.957 1.00 88.50 104 GLN A CA 1
ATOM 813 C C . GLN A 1 104 ? -28.713 -4.759 48.279 1.00 88.50 104 GLN A C 1
ATOM 815 O O . GLN A 1 104 ? -29.110 -4.840 49.442 1.00 88.50 104 GLN A O 1
ATOM 820 N N . GLY A 1 105 ? -29.256 -5.466 47.283 1.00 87.62 105 GLY A N 1
ATOM 821 C CA . GLY A 1 105 ? -30.343 -6.428 47.478 1.00 87.62 105 GLY A CA 1
ATOM 822 C C . GLY A 1 105 ? -29.965 -7.594 48.398 1.00 87.62 105 GLY A C 1
ATOM 823 O O . GLY A 1 105 ? -30.776 -8.021 49.211 1.00 87.62 105 GLY A O 1
ATOM 824 N N . ILE A 1 106 ? -28.724 -8.086 48.339 1.00 84.81 106 ILE A N 1
ATOM 825 C CA . ILE A 1 106 ? -28.254 -9.156 49.238 1.00 84.81 106 ILE A CA 1
ATOM 826 C C . ILE A 1 106 ? -28.132 -8.651 50.685 1.00 84.81 106 ILE A C 1
ATOM 828 O O . ILE A 1 106 ? -28.536 -9.346 51.619 1.00 84.81 106 ILE A O 1
ATOM 832 N N . ASN A 1 107 ? -27.626 -7.429 50.881 1.00 77.88 107 ASN A N 1
ATOM 833 C CA . ASN A 1 107 ? -27.451 -6.840 52.213 1.00 77.88 107 ASN A CA 1
ATOM 834 C C . ASN A 1 107 ? -28.778 -6.536 52.930 1.00 77.88 107 ASN A C 1
ATOM 836 O O . ASN A 1 107 ? -28.805 -6.501 54.158 1.00 77.88 107 ASN A O 1
ATOM 840 N N . SER A 1 108 ? -29.876 -6.316 52.199 1.00 81.44 108 SER A N 1
ATOM 841 C CA . SER A 1 108 ? -31.195 -6.107 52.814 1.00 81.44 108 SER A CA 1
ATOM 842 C C . SER A 1 108 ? -31.861 -7.412 53.267 1.00 81.44 108 SER A C 1
ATOM 844 O O . SER A 1 108 ? -32.649 -7.391 54.210 1.00 81.44 108 SER A O 1
ATOM 846 N N . VAL A 1 109 ? -31.523 -8.550 52.645 1.00 81.50 109 VAL A N 1
ATOM 847 C CA . VAL A 1 109 ? -32.053 -9.881 53.002 1.00 81.50 109 VAL A CA 1
ATOM 848 C C . VAL A 1 109 ? -31.345 -10.469 54.228 1.00 81.50 109 VAL A C 1
ATOM 850 O O . VAL A 1 109 ? -31.968 -11.179 55.016 1.00 81.50 109 VAL A O 1
ATOM 853 N N . TYR A 1 110 ? -30.067 -10.139 54.431 1.00 71.69 110 TYR A N 1
ATOM 854 C CA . TYR A 1 110 ? -29.295 -10.541 55.608 1.00 71.69 110 TYR A CA 1
ATOM 855 C C . TYR A 1 110 ? -28.908 -9.303 56.424 1.00 71.69 110 TYR A C 1
ATOM 857 O O . TYR A 1 110 ? -27.808 -8.776 56.233 1.00 71.69 110 TYR A O 1
ATOM 865 N N . PRO A 1 111 ? -29.778 -8.813 57.330 1.00 60.81 111 PRO A N 1
ATOM 866 C CA . PRO A 1 111 ? -29.420 -7.710 58.207 1.00 60.81 111 PRO A CA 1
ATOM 867 C C . PRO A 1 111 ? -28.180 -8.109 59.001 1.00 60.81 111 PRO A C 1
ATOM 869 O O . PRO A 1 111 ? -28.204 -9.099 59.729 1.00 60.81 111 PRO A O 1
ATOM 872 N N . SER A 1 112 ? -27.102 -7.355 58.768 1.00 59.84 112 SER A N 1
ATOM 873 C CA . SER A 1 112 ? -25.855 -7.293 59.532 1.00 59.84 112 SER A CA 1
ATOM 874 C C . SER A 1 112 ? -25.687 -8.431 60.537 1.00 59.84 112 SER A C 1
ATOM 876 O O . SER A 1 112 ? -26.248 -8.379 61.637 1.00 59.84 112 SER A O 1
ATOM 878 N N . PHE A 1 113 ? -24.868 -9.428 60.189 1.00 58.06 113 PHE A N 1
ATOM 879 C CA . PHE A 1 113 ? -24.324 -10.327 61.200 1.00 58.06 113 PHE A CA 1
ATOM 880 C C . PHE A 1 113 ? -23.809 -9.473 62.370 1.00 58.06 113 PHE A C 1
ATOM 882 O O . PHE A 1 113 ? -23.118 -8.476 62.124 1.00 58.06 113 PHE A O 1
ATOM 889 N N . PRO A 1 114 ? -24.171 -9.804 63.623 1.00 56.41 114 PRO A N 1
ATOM 890 C CA . PRO A 1 114 ? -23.682 -9.066 64.776 1.00 56.41 114 PRO A CA 1
ATOM 891 C C . PRO A 1 114 ? -22.152 -9.003 64.702 1.00 56.41 114 PRO A C 1
ATOM 893 O O . PRO A 1 114 ? -21.542 -9.974 64.242 1.00 56.41 114 PRO A O 1
ATOM 896 N N . PRO A 1 115 ? -21.524 -7.884 65.109 1.00 56.16 115 PRO A N 1
ATOM 897 C CA . PRO A 1 115 ? -20.077 -7.729 65.071 1.00 56.16 115 PRO A CA 1
ATOM 898 C C . PRO A 1 115 ? -19.447 -8.839 65.915 1.00 56.16 115 PRO A C 1
ATOM 900 O O . PRO A 1 115 ? -19.384 -8.754 67.141 1.00 56.16 115 PRO A O 1
ATOM 903 N N . ALA A 1 116 ? -19.040 -9.925 65.261 1.00 49.28 116 ALA A N 1
ATOM 904 C CA . ALA A 1 116 ? -18.412 -11.040 65.929 1.00 49.28 116 ALA A CA 1
ATOM 905 C C . ALA A 1 116 ? -17.053 -10.562 66.437 1.00 49.28 116 ALA A C 1
ATOM 907 O O . ALA A 1 116 ? -16.212 -10.054 65.692 1.00 49.28 116 ALA A O 1
ATOM 908 N N . CYS A 1 117 ? -16.904 -10.692 67.750 1.00 45.16 117 CYS A N 1
ATOM 909 C CA . CYS A 1 117 ? -15.721 -10.422 68.531 1.00 45.16 117 CYS A CA 1
ATOM 910 C C . CYS A 1 117 ? -14.409 -10.869 67.871 1.00 45.16 117 CYS A C 1
ATOM 912 O O . CYS A 1 117 ? -14.297 -11.932 67.262 1.00 45.16 117 CYS A O 1
ATOM 914 N N . SER A 1 118 ? -13.371 -10.113 68.234 1.00 49.41 118 SER A N 1
ATOM 915 C CA . SER A 1 118 ? -11.980 -10.552 68.385 1.00 49.41 118 SER A CA 1
ATOM 916 C C . SER A 1 118 ? -11.222 -10.952 67.117 1.00 49.41 118 SER A C 1
ATOM 918 O O . SER A 1 118 ? -11.125 -12.114 66.746 1.00 49.41 118 SER A O 1
ATOM 920 N N . ARG A 1 119 ? -10.512 -9.955 66.573 1.00 50.03 119 ARG A N 1
ATOM 921 C CA . ARG A 1 119 ? -9.036 -9.905 66.604 1.00 50.03 119 ARG A CA 1
ATOM 922 C C . ARG A 1 119 ? -8.361 -11.277 66.469 1.00 50.03 119 ARG A C 1
ATOM 924 O O . ARG A 1 119 ? -7.638 -11.708 67.364 1.00 50.03 119 ARG A O 1
ATOM 931 N N . MET A 1 120 ? -8.553 -11.947 65.337 1.00 45.44 120 MET A N 1
ATOM 932 C CA . MET A 1 120 ? -7.634 -13.008 64.952 1.00 45.44 120 MET A CA 1
ATOM 933 C C . MET A 1 120 ? -6.322 -12.341 64.550 1.00 45.44 120 MET A C 1
ATOM 935 O O . MET A 1 120 ? -6.248 -11.578 63.591 1.00 45.44 120 MET A O 1
ATOM 939 N N . ASN A 1 121 ? -5.298 -12.585 65.362 1.00 53.78 121 ASN A N 1
ATOM 940 C CA . ASN A 1 121 ? -3.912 -12.261 65.076 1.00 53.78 121 ASN A CA 1
ATOM 941 C C . ASN A 1 121 ? -3.476 -13.117 63.878 1.00 53.78 121 ASN A C 1
ATOM 943 O O . ASN A 1 121 ? -2.957 -14.222 64.045 1.00 53.78 121 ASN A O 1
ATOM 947 N N . VAL A 1 122 ? -3.786 -12.646 62.668 1.00 50.69 122 VAL A N 1
ATOM 948 C CA . VAL A 1 122 ? -3.323 -13.252 61.423 1.00 50.69 122 VAL A CA 1
ATOM 949 C C . VAL A 1 122 ? -1.820 -13.019 61.386 1.00 50.69 122 VAL A C 1
ATOM 951 O O . VAL A 1 122 ? -1.351 -11.958 60.977 1.00 50.69 122 VAL A O 1
ATOM 954 N N . LYS A 1 123 ? -1.054 -14.003 61.870 1.00 55.81 123 LYS A N 1
ATOM 955 C CA . LYS A 1 123 ? 0.376 -14.089 61.579 1.00 55.81 123 LYS A CA 1
ATOM 956 C C . LYS A 1 123 ? 0.498 -13.971 60.067 1.00 55.81 123 LYS A C 1
ATOM 958 O O . LYS A 1 123 ? -0.068 -14.791 59.346 1.00 55.81 123 LYS A O 1
ATOM 963 N N . SER A 1 124 ? 1.164 -12.915 59.614 1.00 56.22 124 SER A N 1
ATOM 964 C CA . SER A 1 124 ? 1.439 -12.648 58.209 1.00 56.22 124 SER A CA 1
ATOM 965 C C . SER A 1 124 ? 2.007 -13.914 57.577 1.00 56.22 124 SER A C 1
ATOM 967 O O . SER A 1 124 ? 3.151 -14.285 57.843 1.00 56.22 124 SER A O 1
ATOM 969 N N . VAL A 1 125 ? 1.190 -14.608 56.786 1.00 55.28 125 VAL A N 1
ATOM 970 C CA . VAL A 1 125 ? 1.658 -15.702 55.943 1.00 55.28 125 VAL A CA 1
ATOM 971 C C . VAL A 1 125 ? 2.565 -15.047 54.917 1.00 55.28 125 VAL A C 1
ATOM 973 O O . VAL A 1 125 ? 2.113 -14.360 54.003 1.00 55.28 125 VAL A O 1
ATOM 976 N N . GLN A 1 126 ? 3.865 -15.168 55.154 1.00 61.44 126 GLN A N 1
ATOM 977 C CA . GLN A 1 126 ? 4.890 -14.664 54.266 1.00 61.44 126 GLN A CA 1
ATOM 978 C C . GLN A 1 126 ? 4.921 -15.598 53.061 1.00 61.44 126 GLN A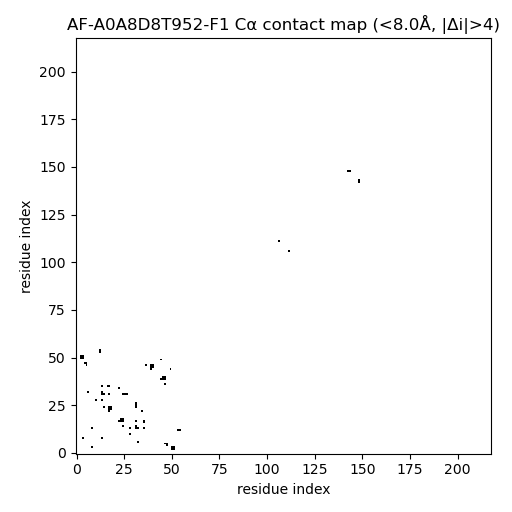 C 1
ATOM 980 O O . GLN A 1 126 ? 5.509 -16.677 53.105 1.00 61.44 126 GLN A O 1
ATOM 985 N N . TYR A 1 127 ? 4.197 -15.216 52.010 1.00 65.75 127 TYR A N 1
ATOM 986 C CA . TYR A 1 127 ? 4.254 -15.925 50.742 1.00 65.75 127 TYR A CA 1
ATOM 987 C C . TYR A 1 127 ? 5.691 -15.846 50.212 1.00 65.75 127 TYR A C 1
ATOM 989 O O . TYR A 1 127 ? 6.280 -14.759 50.223 1.00 65.75 127 TYR A O 1
ATOM 997 N N . PRO A 1 128 ? 6.282 -16.970 49.775 1.00 74.38 128 PRO A N 1
ATOM 998 C CA . PRO A 1 128 ? 7.581 -16.931 49.127 1.00 74.38 128 PRO A CA 1
ATOM 999 C C . PRO A 1 128 ? 7.493 -16.006 47.901 1.00 74.38 128 PRO A C 1
ATOM 1001 O O . PRO A 1 128 ? 6.467 -16.013 47.212 1.00 74.38 128 PRO A O 1
ATOM 1004 N N . PRO A 1 129 ? 8.527 -15.189 47.630 1.00 73.56 129 PRO A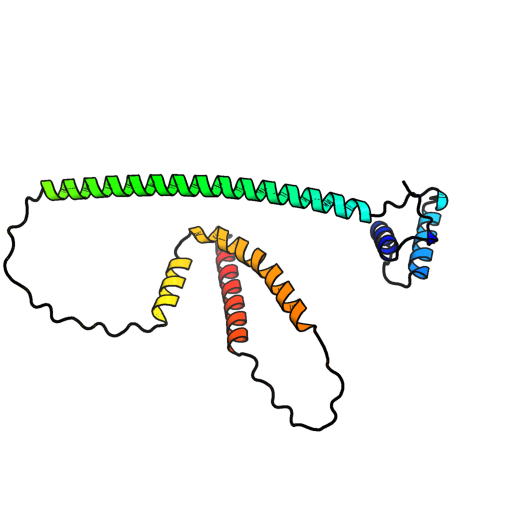 N 1
ATOM 1005 C CA . PRO A 1 129 ? 8.527 -14.302 46.475 1.00 73.56 129 PRO A CA 1
ATOM 1006 C C . PRO A 1 129 ? 8.303 -15.137 45.215 1.00 73.56 129 PRO A C 1
ATOM 1008 O O . PRO A 1 129 ? 9.048 -16.084 44.949 1.00 73.56 129 PRO A O 1
ATOM 1011 N N . LEU A 1 130 ? 7.245 -14.816 44.464 1.00 69.38 130 LEU A N 1
ATOM 1012 C CA . LEU A 1 130 ? 6.971 -15.499 43.208 1.00 69.38 130 LEU A CA 1
ATOM 1013 C C . LEU A 1 130 ? 8.191 -15.352 42.280 1.00 69.38 130 LEU A C 1
ATOM 1015 O O . LEU A 1 130 ? 8.705 -14.239 42.132 1.00 69.38 130 LEU A O 1
ATOM 1019 N N . PRO A 1 131 ? 8.632 -16.438 41.622 1.00 78.44 131 PRO A N 1
ATOM 1020 C CA . PRO A 1 131 ? 9.653 -16.376 40.590 1.00 78.44 131 PRO A CA 1
ATOM 1021 C C . PRO A 1 131 ? 9.325 -15.275 39.565 1.00 78.44 131 PRO A C 1
ATOM 1023 O O . PRO A 1 131 ? 8.216 -15.278 39.021 1.00 78.44 131 PRO A O 1
ATOM 1026 N N . PRO A 1 132 ? 10.264 -14.368 39.234 1.00 76.25 132 PRO A N 1
ATOM 1027 C CA . PRO A 1 132 ? 10.019 -13.241 38.324 1.00 76.25 132 PRO A CA 1
ATOM 1028 C C . PRO A 1 132 ? 9.598 -13.665 36.905 1.00 76.25 132 PRO A C 1
ATOM 1030 O O . PRO A 1 132 ? 9.107 -12.850 36.131 1.00 76.25 132 PRO A O 1
ATOM 1033 N N . LEU A 1 133 ? 9.735 -14.951 36.570 1.00 73.75 133 LEU A N 1
ATOM 1034 C CA . LEU A 1 133 ? 9.353 -15.532 35.283 1.00 73.75 133 LEU A CA 1
ATOM 1035 C C . LEU A 1 133 ? 7.883 -15.980 35.209 1.00 73.75 133 LEU A C 1
ATOM 1037 O O . LEU A 1 133 ? 7.371 -16.199 34.113 1.00 73.75 133 LEU A O 1
ATOM 1041 N N . LEU A 1 134 ? 7.172 -16.088 36.337 1.00 74.31 134 LEU A N 1
ATOM 1042 C CA . LEU A 1 134 ? 5.764 -16.506 36.331 1.00 74.31 134 LEU A CA 1
ATOM 1043 C C . LEU A 1 134 ? 4.818 -15.395 35.868 1.00 74.31 134 LEU A C 1
ATOM 1045 O O . LEU A 1 134 ? 3.828 -15.688 35.207 1.00 74.31 134 LEU A O 1
ATOM 1049 N N . LEU A 1 135 ? 5.132 -14.128 36.144 1.00 74.81 135 LEU A N 1
ATOM 1050 C CA . LEU A 1 135 ? 4.345 -12.982 35.673 1.00 74.81 135 LEU A CA 1
ATOM 1051 C C . LEU A 1 135 ? 4.279 -12.877 34.139 1.00 74.81 135 LEU A C 1
ATOM 1053 O O . LEU A 1 135 ? 3.166 -12.791 33.615 1.00 74.81 135 LEU A O 1
ATOM 1057 N N . PRO A 1 136 ? 5.401 -12.932 33.392 1.00 75.38 136 PRO A N 1
ATOM 1058 C CA . PRO A 1 136 ? 5.341 -12.898 31.934 1.00 75.38 136 PRO A CA 1
ATOM 1059 C C . PRO A 1 136 ? 4.651 -14.139 31.352 1.00 75.38 136 PRO A C 1
ATOM 1061 O O . PRO A 1 136 ? 3.867 -13.996 30.421 1.00 75.38 136 PRO A O 1
ATOM 1064 N N . LEU A 1 137 ? 4.838 -15.336 31.923 1.00 72.94 137 LEU A N 1
ATOM 1065 C CA . LEU A 1 137 ? 4.127 -16.546 31.474 1.00 72.94 137 LEU A CA 1
ATOM 1066 C C . LEU A 1 137 ? 2.611 -16.473 31.725 1.00 72.94 137 LEU A C 1
ATOM 1068 O O . LEU A 1 137 ? 1.821 -16.917 30.889 1.00 72.94 137 LEU A O 1
ATOM 1072 N N . CYS A 1 138 ? 2.192 -15.880 32.845 1.00 72.69 138 CYS A N 1
ATOM 1073 C CA . CYS A 1 138 ? 0.782 -15.665 33.171 1.00 72.69 138 CYS A CA 1
ATOM 1074 C C . CYS A 1 138 ? 0.149 -14.602 32.254 1.00 72.69 138 CYS A C 1
ATOM 1076 O O . CYS A 1 138 ? -0.969 -14.774 31.777 1.00 72.69 138 CYS A O 1
ATOM 1078 N N . LEU A 1 139 ? 0.892 -13.541 31.916 1.00 72.81 139 LEU A N 1
ATOM 1079 C CA . LEU A 1 139 ? 0.458 -12.546 30.933 1.00 72.81 139 LEU A CA 1
ATOM 1080 C C . LEU A 1 139 ? 0.359 -13.144 29.528 1.00 72.81 139 LEU A C 1
ATOM 1082 O O . LEU A 1 139 ? -0.652 -12.938 28.868 1.00 72.81 139 LEU A O 1
ATOM 1086 N N . ILE A 1 140 ? 1.342 -13.937 29.091 1.00 73.50 140 ILE A N 1
ATOM 1087 C CA . ILE A 1 140 ? 1.307 -14.620 27.788 1.00 73.50 140 ILE A CA 1
ATOM 1088 C C . ILE A 1 140 ? 0.107 -15.572 27.714 1.00 73.50 140 ILE A C 1
ATOM 1090 O O . ILE A 1 140 ? -0.625 -15.558 26.728 1.00 73.50 140 ILE A O 1
ATOM 1094 N N . THR A 1 141 ? -0.162 -16.354 28.763 1.00 73.12 141 THR A N 1
ATOM 1095 C CA . THR A 1 141 ? -1.330 -17.254 28.790 1.00 73.12 141 THR A CA 1
ATOM 1096 C C . THR A 1 141 ? -2.660 -16.497 28.847 1.00 73.12 141 THR A C 1
ATOM 1098 O O . THR A 1 141 ? -3.607 -16.902 28.171 1.00 73.12 141 THR A O 1
ATOM 1101 N N . LEU A 1 142 ? -2.738 -15.362 29.553 1.00 70.75 142 LEU A N 1
ATOM 1102 C CA . LEU A 1 142 ? -3.898 -14.459 29.518 1.00 70.75 142 LEU A CA 1
ATOM 1103 C C . LEU A 1 142 ? -4.098 -13.825 28.131 1.00 70.75 142 LEU A C 1
ATOM 1105 O O . LEU A 1 142 ? -5.230 -13.743 27.651 1.00 70.75 142 LEU A O 1
ATOM 1109 N N . MET A 1 143 ? -3.017 -13.439 27.448 1.00 66.62 143 MET A N 1
ATOM 1110 C CA . MET A 1 143 ? -3.080 -12.896 26.089 1.00 66.62 143 MET A CA 1
ATOM 1111 C C . MET A 1 143 ? -3.512 -13.955 25.066 1.00 66.62 143 MET A C 1
ATOM 1113 O O . MET A 1 143 ? -4.324 -13.654 24.198 1.00 66.62 143 MET A O 1
ATOM 1117 N N . VAL A 1 144 ? -3.052 -15.205 25.196 1.00 68.06 144 VAL A N 1
ATOM 1118 C CA . VAL A 1 144 ? -3.438 -16.322 24.309 1.00 68.06 144 VAL A CA 1
ATOM 1119 C C . VAL A 1 144 ? -4.892 -16.761 24.527 1.00 68.06 144 VAL A C 1
ATOM 1121 O O . VAL A 1 144 ? -5.549 -17.209 23.590 1.00 68.06 144 VAL A O 1
ATOM 1124 N N . ARG A 1 145 ? -5.425 -16.628 25.748 1.00 61.97 145 ARG A N 1
ATOM 1125 C CA . ARG A 1 145 ? -6.786 -17.079 26.088 1.00 61.97 145 ARG A CA 1
ATOM 1126 C C . ARG A 1 145 ? -7.882 -16.088 25.686 1.00 61.97 145 ARG A C 1
ATOM 1128 O O . ARG A 1 145 ? -9.048 -16.468 25.618 1.00 61.97 145 ARG A O 1
ATOM 1135 N N . THR A 1 146 ? -7.540 -14.831 25.411 1.00 61.91 146 THR A N 1
ATOM 1136 C CA . THR A 1 146 ? -8.525 -13.836 24.974 1.00 61.91 146 THR A CA 1
ATOM 1137 C C . THR A 1 146 ? -8.706 -13.901 23.453 1.00 61.91 146 THR A C 1
ATOM 1139 O O . THR A 1 146 ? -7.898 -13.401 22.677 1.00 61.91 146 THR A O 1
ATOM 1142 N N . GLU A 1 147 ? -9.819 -14.494 23.007 1.00 57.09 147 GLU A N 1
ATOM 1143 C CA . GLU A 1 147 ? -10.216 -14.643 21.589 1.00 57.09 147 GLU A CA 1
ATOM 1144 C C . GLU A 1 147 ? -10.229 -13.338 20.762 1.00 57.09 147 GLU A C 1
ATOM 1146 O O . GLU A 1 147 ? -10.317 -13.367 19.534 1.00 57.09 147 GLU A O 1
ATOM 1151 N N . ARG A 1 148 ? -10.106 -12.174 21.406 1.00 53.94 148 ARG A N 1
ATOM 1152 C CA . ARG A 1 148 ? -10.120 -10.860 20.752 1.00 53.94 148 ARG A CA 1
ATOM 1153 C C . ARG A 1 148 ? -8.844 -10.535 19.967 1.00 53.94 148 ARG A C 1
ATOM 1155 O O . ARG A 1 148 ? -8.840 -9.565 19.215 1.00 53.94 148 ARG A O 1
ATOM 1162 N N . MET A 1 149 ? -7.792 -11.350 20.074 1.00 51.31 149 MET A N 1
ATOM 1163 C CA . MET A 1 149 ? -6.504 -11.095 19.414 1.00 51.31 149 MET A CA 1
ATOM 1164 C C . MET A 1 149 ? -6.342 -11.758 18.037 1.00 51.31 149 MET A C 1
ATOM 1166 O O . MET A 1 149 ? -5.315 -11.533 17.403 1.00 51.31 149 MET A O 1
ATOM 1170 N N . LYS A 1 150 ? -7.337 -12.491 17.504 1.00 60.03 150 LYS A N 1
ATOM 1171 C CA . LYS A 1 150 ? -7.252 -13.043 16.129 1.00 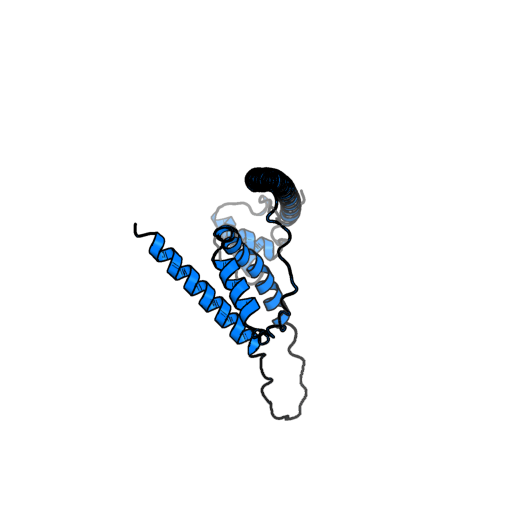60.03 150 LYS A CA 1
ATOM 1172 C C . LYS A 1 150 ? -7.043 -11.940 15.077 1.00 60.03 150 LYS A C 1
ATOM 1174 O O . LYS A 1 150 ? -6.294 -12.131 14.129 1.00 60.03 150 LYS A O 1
ATOM 1179 N N . LYS A 1 151 ? -7.634 -10.752 15.278 1.00 57.06 151 LYS A N 1
ATOM 1180 C CA . LYS A 1 151 ? -7.459 -9.596 14.374 1.00 57.06 151 LYS A CA 1
ATOM 1181 C C . LYS A 1 151 ? -6.116 -8.880 14.554 1.00 57.06 151 LYS A C 1
ATOM 1183 O O . LYS A 1 151 ? -5.549 -8.420 13.572 1.00 57.06 151 LYS A O 1
ATOM 1188 N N . VAL A 1 152 ? -5.591 -8.823 15.781 1.00 58.09 152 VAL A N 1
ATOM 1189 C CA . VAL A 1 152 ? -4.291 -8.189 16.084 1.00 58.09 152 VAL A CA 1
ATOM 1190 C C . VAL A 1 152 ? -3.126 -9.051 15.585 1.00 58.09 152 VAL A C 1
ATOM 1192 O O . VAL A 1 152 ? -2.121 -8.526 15.119 1.00 58.09 152 VAL A O 1
ATOM 1195 N N . PHE A 1 153 ? -3.278 -10.378 15.604 1.00 59.72 153 PHE A N 1
ATOM 1196 C CA . PHE A 1 153 ? -2.269 -11.305 15.086 1.00 59.72 153 PHE A CA 1
ATOM 1197 C C . PHE A 1 153 ? -2.115 -11.270 13.561 1.00 59.72 153 PHE A C 1
ATOM 1199 O O . PHE A 1 153 ? -1.040 -11.586 13.062 1.00 59.72 153 PHE A O 1
ATOM 1206 N N . ILE A 1 154 ? -3.148 -10.854 12.821 1.00 64.44 154 ILE A N 1
ATOM 1207 C CA . ILE A 1 154 ? -3.069 -10.683 11.362 1.00 64.44 154 ILE A CA 1
ATOM 1208 C C . ILE A 1 154 ? -2.366 -9.363 11.002 1.00 64.44 154 ILE A C 1
ATOM 1210 O O . ILE A 1 154 ? -1.647 -9.299 10.007 1.00 64.44 154 ILE A O 1
ATOM 1214 N N . THR A 1 155 ? -2.522 -8.311 11.811 1.00 57.88 155 THR A N 1
ATOM 1215 C CA . THR A 1 155 ? -1.927 -6.992 11.533 1.00 57.88 155 THR A CA 1
ATOM 1216 C C . THR A 1 155 ? -0.495 -6.835 12.044 1.00 57.88 155 THR A C 1
ATOM 1218 O O . THR A 1 155 ? 0.264 -6.045 11.482 1.00 57.88 155 THR A O 1
ATOM 1221 N N . LEU A 1 156 ? -0.075 -7.600 13.058 1.00 66.94 156 LEU A N 1
ATOM 1222 C CA . LEU A 1 156 ? 1.281 -7.512 13.615 1.00 66.94 156 LEU A CA 1
ATOM 1223 C C . LEU A 1 156 ? 2.400 -7.849 12.599 1.00 66.94 156 LEU A C 1
ATOM 1225 O O . LEU A 1 156 ? 3.369 -7.091 12.524 1.00 66.94 156 LEU A O 1
ATOM 1229 N N . PRO A 1 157 ? 2.294 -8.911 11.769 1.00 68.31 157 PRO A N 1
ATOM 1230 C CA . PRO A 1 157 ? 3.299 -9.218 10.748 1.00 68.31 157 PRO A CA 1
ATOM 1231 C C . PRO A 1 157 ? 3.417 -8.118 9.684 1.00 68.31 157 PRO A C 1
ATOM 1233 O O . PRO A 1 157 ? 4.521 -7.804 9.242 1.00 68.31 157 PRO A O 1
ATOM 1236 N N . ALA A 1 158 ? 2.297 -7.480 9.323 1.00 66.62 158 ALA A N 1
ATOM 1237 C CA . ALA A 1 158 ? 2.267 -6.386 8.352 1.00 66.62 158 ALA A CA 1
ATOM 1238 C C . ALA A 1 158 ? 3.002 -5.129 8.853 1.00 66.62 158 ALA A C 1
ATOM 1240 O O . ALA A 1 158 ? 3.619 -4.424 8.060 1.00 66.62 158 ALA A O 1
ATOM 1241 N N . LEU A 1 159 ? 2.997 -4.880 10.168 1.00 66.25 159 LEU A N 1
ATOM 1242 C CA . LEU A 1 159 ? 3.743 -3.781 10.794 1.00 66.25 159 LEU A CA 1
ATOM 1243 C C . LEU A 1 159 ? 5.222 -4.123 11.045 1.00 66.25 159 LEU A C 1
ATOM 1245 O O . LEU A 1 159 ? 6.071 -3.232 11.054 1.00 66.25 159 LEU A O 1
ATOM 1249 N N . LEU A 1 160 ? 5.555 -5.405 11.215 1.00 70.50 160 LEU A N 1
ATOM 1250 C CA . LEU A 1 160 ? 6.933 -5.859 11.439 1.00 70.50 160 LEU A CA 1
ATOM 1251 C C . LEU A 1 160 ? 7.767 -5.941 10.147 1.00 70.50 160 LEU A C 1
ATOM 1253 O O . LEU A 1 160 ? 8.974 -5.703 10.191 1.00 70.50 160 LEU A O 1
ATOM 1257 N N . LEU A 1 161 ? 7.149 -6.208 8.992 1.00 71.12 161 LEU A N 1
ATOM 1258 C CA . LEU A 1 161 ? 7.814 -6.232 7.677 1.00 71.12 161 LEU A CA 1
ATOM 1259 C C . LEU A 1 161 ? 8.551 -4.922 7.297 1.00 71.12 161 LEU A C 1
ATOM 1261 O O . LEU A 1 161 ? 9.714 -4.995 6.874 1.00 71.12 161 LEU A O 1
ATOM 1265 N N . PRO A 1 162 ? 7.961 -3.719 7.456 1.00 65.25 162 PRO A N 1
ATOM 1266 C CA . PRO A 1 162 ? 8.672 -2.471 7.178 1.00 65.25 162 PRO A CA 1
ATOM 1267 C C . PRO A 1 162 ? 9.798 -2.198 8.189 1.00 65.25 162 PRO A C 1
ATOM 1269 O O . PRO A 1 162 ? 10.867 -1.733 7.794 1.00 65.25 162 PRO A O 1
ATOM 1272 N N . LEU A 1 163 ? 9.627 -2.569 9.464 1.00 66.62 163 LEU A N 1
ATOM 1273 C CA . LEU A 1 163 ? 10.681 -2.446 10.482 1.00 66.62 163 LEU A CA 1
ATOM 1274 C C . LEU A 1 163 ? 11.878 -3.367 10.196 1.00 66.62 163 LEU A C 1
ATOM 1276 O O . LEU A 1 163 ? 13.028 -2.944 10.328 1.00 66.62 163 LEU A O 1
ATOM 1280 N N . TYR A 1 164 ? 11.627 -4.594 9.730 1.00 70.19 164 TYR A N 1
ATOM 1281 C CA . TYR A 1 164 ? 12.677 -5.518 9.295 1.00 70.19 164 TYR A CA 1
ATOM 1282 C C . TYR A 1 164 ? 13.468 -4.967 8.097 1.00 70.19 164 TYR A C 1
ATOM 1284 O O . TYR A 1 164 ? 14.694 -5.088 8.035 1.00 70.19 164 TYR A O 1
ATOM 1292 N N . SER A 1 165 ? 12.784 -4.290 7.172 1.00 66.00 165 SER A N 1
ATOM 1293 C CA . SER A 1 165 ? 13.419 -3.652 6.014 1.00 66.00 165 SER A CA 1
ATOM 1294 C C . SER A 1 165 ? 14.328 -2.486 6.425 1.00 66.00 165 SER A C 1
ATOM 1296 O O . SER A 1 165 ? 15.432 -2.357 5.896 1.00 66.00 165 SER A O 1
ATOM 1298 N N . ILE A 1 166 ? 13.921 -1.689 7.420 1.00 64.00 166 ILE A N 1
ATOM 1299 C CA . ILE A 1 166 ? 14.735 -0.597 7.982 1.00 64.00 166 ILE A CA 1
ATOM 1300 C C . ILE A 1 166 ? 15.989 -1.148 8.680 1.00 64.00 166 ILE A C 1
ATOM 1302 O O . ILE A 1 166 ? 17.092 -0.654 8.440 1.00 64.00 166 ILE A O 1
ATOM 1306 N N . LEU A 1 167 ? 15.855 -2.216 9.474 1.00 62.16 167 LEU A N 1
ATOM 1307 C CA . LEU A 1 167 ? 16.990 -2.891 10.121 1.00 62.16 167 LEU A CA 1
ATOM 1308 C C . LEU A 1 167 ? 18.006 -3.417 9.093 1.00 62.16 167 LEU A C 1
ATOM 1310 O O . LEU A 1 167 ? 19.205 -3.169 9.230 1.00 62.16 167 LEU A O 1
ATOM 1314 N N . LYS A 1 168 ? 17.539 -4.032 8.001 1.00 61.88 168 LYS A N 1
ATOM 1315 C CA . LYS A 1 168 ? 18.401 -4.552 6.925 1.00 61.88 168 LYS A CA 1
ATOM 1316 C C . LYS A 1 168 ? 19.161 -3.457 6.161 1.00 61.88 168 LYS A C 1
ATOM 1318 O O . LYS A 1 168 ? 20.253 -3.703 5.651 1.00 61.88 168 LYS A O 1
ATOM 1323 N N . VAL A 1 169 ? 18.620 -2.236 6.087 1.00 59.72 169 VAL A N 1
ATOM 1324 C CA . VAL A 1 169 ? 19.296 -1.079 5.465 1.00 59.72 169 VAL A CA 1
ATOM 1325 C C . VAL A 1 169 ? 20.447 -0.561 6.335 1.00 59.72 169 VAL A C 1
ATOM 1327 O O . VAL A 1 169 ? 21.459 -0.102 5.801 1.00 59.72 169 VAL A O 1
ATOM 1330 N N . THR A 1 170 ? 20.351 -0.685 7.662 1.00 50.88 170 THR A N 1
ATOM 1331 C CA . THR A 1 170 ? 21.423 -0.242 8.573 1.00 50.88 170 THR A CA 1
ATOM 1332 C C . THR A 1 170 ? 22.659 -1.147 8.559 1.00 50.88 170 THR A C 1
ATOM 1334 O O . THR A 1 170 ? 23.757 -0.676 8.845 1.00 50.88 170 THR A O 1
ATOM 1337 N N . GLU A 1 171 ? 22.524 -2.401 8.121 1.00 51.84 171 GLU A N 1
ATOM 1338 C CA . GLU A 1 171 ? 23.620 -3.380 8.075 1.00 51.84 171 GLU A CA 1
ATOM 1339 C C . GLU A 1 171 ? 24.582 -3.177 6.883 1.00 51.84 171 GLU A C 1
ATOM 1341 O O . GLU A 1 171 ? 25.702 -3.680 6.884 1.00 51.84 171 GLU A O 1
ATOM 1346 N N . LYS A 1 172 ? 24.207 -2.377 5.871 1.00 51.16 172 LYS A N 1
ATOM 1347 C CA . LYS A 1 172 ? 25.032 -2.157 4.664 1.00 51.16 172 LYS A CA 1
ATOM 1348 C C . LYS A 1 172 ? 26.001 -0.966 4.722 1.00 51.16 172 LYS A C 1
ATOM 1350 O O . LYS A 1 172 ? 26.616 -0.643 3.704 1.00 51.16 172 LYS A O 1
ATOM 1355 N N . ARG A 1 173 ? 26.188 -0.288 5.862 1.00 46.69 173 ARG A N 1
ATOM 1356 C CA . ARG A 1 173 ? 27.129 0.849 5.933 1.00 46.69 173 ARG A CA 1
ATOM 1357 C C . ARG A 1 173 ? 28.551 0.446 6.366 1.00 46.69 173 ARG A C 1
ATOM 1359 O O . ARG A 1 173 ? 28.827 0.292 7.546 1.00 46.69 173 ARG A O 1
ATOM 1366 N N . LYS A 1 174 ? 29.435 0.484 5.353 1.00 43.91 174 LYS A N 1
ATOM 1367 C CA . LYS A 1 174 ? 30.906 0.678 5.320 1.00 43.91 174 LYS A CA 1
ATOM 1368 C C . LYS A 1 174 ? 31.837 -0.516 5.621 1.00 43.91 174 LYS A C 1
ATOM 1370 O O . LYS A 1 174 ? 32.093 -0.810 6.783 1.00 43.91 174 LYS A O 1
ATOM 1375 N N . PRO A 1 175 ? 32.524 -1.056 4.590 1.00 47.09 175 PRO A N 1
ATOM 1376 C CA . PRO A 1 175 ? 33.888 -1.547 4.757 1.00 47.09 175 PRO A CA 1
ATOM 1377 C C . PRO A 1 175 ? 34.823 -0.335 4.905 1.00 47.09 175 PRO A C 1
ATOM 1379 O O . PRO A 1 175 ? 34.988 0.450 3.971 1.00 47.09 175 PRO A O 1
ATOM 1382 N N . MET A 1 176 ? 35.381 -0.136 6.099 1.00 44.50 176 MET A N 1
ATOM 1383 C CA . MET A 1 176 ? 36.454 0.837 6.313 1.00 44.50 176 MET A CA 1
ATOM 1384 C C . MET A 1 176 ? 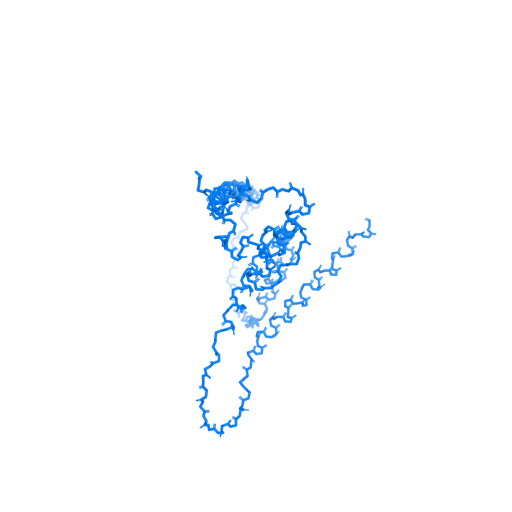37.778 0.251 5.815 1.00 44.50 176 MET A C 1
ATOM 1386 O O . MET A 1 176 ? 38.092 -0.915 6.050 1.00 44.50 176 MET A O 1
ATOM 1390 N N . GLU A 1 177 ? 38.510 1.082 5.082 1.00 51.81 177 GLU A N 1
ATOM 1391 C CA . GLU A 1 177 ? 39.801 0.807 4.469 1.00 51.81 177 GLU A CA 1
ATOM 1392 C C . GLU A 1 177 ? 40.860 0.294 5.454 1.00 51.81 177 GLU A C 1
ATOM 1394 O O . GLU A 1 177 ? 41.036 0.818 6.549 1.00 51.81 177 GLU A O 1
ATOM 1399 N N . LYS A 1 178 ? 41.594 -0.718 4.977 1.00 57.22 178 LYS A N 1
ATOM 1400 C CA . LYS A 1 178 ? 43.021 -1.005 5.193 1.00 57.22 178 LYS A CA 1
ATOM 1401 C C . LYS A 1 178 ? 43.663 -0.366 6.438 1.00 57.22 178 LYS A C 1
ATOM 1403 O O . LYS A 1 178 ? 44.287 0.687 6.352 1.00 57.22 178 LYS A O 1
ATOM 1408 N N . ALA A 1 179 ? 43.677 -1.115 7.538 1.00 44.88 179 ALA A N 1
ATOM 1409 C CA . ALA A 1 179 ? 44.738 -1.026 8.535 1.00 44.88 179 ALA A CA 1
ATOM 1410 C C . ALA A 1 179 ? 45.509 -2.353 8.548 1.00 44.88 179 ALA A C 1
ATOM 1412 O O . ALA A 1 179 ? 44.994 -3.404 8.925 1.00 44.88 179 ALA A O 1
ATOM 1413 N N . SER A 1 180 ? 46.742 -2.284 8.055 1.00 57.16 180 SER A N 1
ATOM 1414 C CA . SER A 1 180 ? 47.741 -3.343 8.097 1.00 57.16 180 SER A CA 1
ATOM 1415 C C . SER A 1 180 ? 48.294 -3.469 9.515 1.00 57.16 180 SER A C 1
ATOM 1417 O O . SER A 1 180 ? 49.182 -2.710 9.890 1.00 57.16 180 SER A O 1
ATOM 1419 N N . SER A 1 181 ? 47.812 -4.445 10.276 1.00 53.56 181 SER A N 1
ATOM 1420 C CA . SER A 1 181 ? 48.611 -5.181 11.262 1.00 53.56 181 SER A CA 1
ATOM 1421 C C . SER A 1 181 ? 47.814 -6.384 11.763 1.00 53.56 181 SER A C 1
ATOM 1423 O O . SER A 1 181 ? 46.631 -6.292 12.090 1.00 53.56 181 SER A O 1
ATOM 1425 N N . ALA A 1 182 ? 48.466 -7.545 11.756 1.00 54.16 182 ALA A N 1
ATOM 1426 C CA . ALA A 1 182 ? 47.906 -8.818 12.174 1.00 54.16 182 ALA A CA 1
ATOM 1427 C C . ALA A 1 182 ? 47.502 -8.763 13.656 1.00 54.16 182 ALA A C 1
ATOM 1429 O O . ALA A 1 182 ? 48.338 -8.917 14.542 1.00 54.16 182 ALA A O 1
ATOM 1430 N N . SER A 1 183 ? 46.216 -8.541 13.918 1.00 48.97 183 SER A N 1
ATOM 1431 C CA . SER A 1 183 ? 45.601 -8.841 15.206 1.00 48.97 183 SER A CA 1
ATOM 1432 C C . SER A 1 183 ? 44.693 -10.054 15.036 1.00 48.97 183 SER A C 1
ATOM 1434 O O . SER A 1 183 ? 43.919 -10.160 14.083 1.00 48.97 183 SER A O 1
ATOM 1436 N N . VAL A 1 184 ? 44.881 -11.014 15.939 1.00 62.41 184 VAL A N 1
ATOM 1437 C CA . VAL A 1 184 ? 44.096 -12.239 16.077 1.00 62.41 184 VAL A CA 1
ATOM 1438 C C . VAL A 1 184 ? 42.616 -11.858 16.139 1.00 62.41 184 VAL A C 1
ATOM 1440 O O . VAL A 1 184 ? 42.187 -11.146 17.044 1.00 62.41 184 VAL A O 1
ATOM 1443 N N . TRP A 1 185 ? 41.852 -12.286 15.133 1.00 43.00 185 TRP A N 1
ATOM 1444 C CA . TRP A 1 185 ? 40.405 -12.107 15.079 1.00 43.00 185 TRP A CA 1
ATOM 1445 C C . TRP A 1 185 ? 39.757 -12.973 16.161 1.00 43.00 185 TRP A C 1
ATOM 1447 O O . TRP A 1 185 ? 39.520 -14.161 15.955 1.00 43.00 185 TRP A O 1
ATOM 1457 N N . GLU A 1 186 ? 39.457 -12.383 17.315 1.00 49.50 186 GLU A N 1
ATOM 1458 C CA . GLU A 1 186 ? 38.496 -12.974 18.241 1.00 49.50 186 GLU A CA 1
ATOM 1459 C C . GLU A 1 186 ? 37.073 -12.700 17.719 1.00 49.50 186 GLU A C 1
ATOM 1461 O O . GLU A 1 186 ? 36.708 -11.537 17.495 1.00 49.50 186 GLU A O 1
ATOM 1466 N N . PRO A 1 187 ? 36.251 -13.739 17.480 1.00 56.69 187 PRO A N 1
ATOM 1467 C CA . PRO A 1 187 ? 34.870 -13.555 17.064 1.00 56.69 187 PRO A CA 1
ATOM 1468 C C . PRO A 1 187 ? 34.114 -12.819 18.171 1.00 56.69 187 PRO A C 1
ATOM 1470 O O . PRO A 1 187 ? 33.986 -13.308 19.293 1.00 56.69 187 PRO A O 1
ATOM 1473 N N . ARG A 1 188 ? 33.600 -11.624 17.856 1.00 55.78 188 ARG A N 1
ATOM 1474 C CA . ARG A 1 188 ? 32.715 -10.906 18.777 1.00 55.78 188 ARG A CA 1
ATOM 1475 C C . ARG A 1 188 ? 31.499 -11.793 19.056 1.00 55.78 188 ARG A C 1
ATOM 1477 O O . ARG A 1 188 ? 30.921 -12.315 18.099 1.00 55.78 188 ARG A O 1
ATOM 1484 N N . PRO A 1 189 ? 31.084 -11.958 20.321 1.00 61.59 189 PRO A N 1
ATOM 1485 C CA . PRO A 1 189 ? 29.889 -12.715 20.640 1.00 61.59 189 PRO A CA 1
ATOM 1486 C C . PRO A 1 189 ? 28.695 -11.983 20.027 1.00 61.59 189 PRO A C 1
ATOM 1488 O O . PRO A 1 189 ? 28.262 -10.938 20.516 1.00 61.59 189 PRO A O 1
ATOM 1491 N N . TYR A 1 190 ? 28.179 -12.512 18.919 1.00 56.94 190 TYR A N 1
ATOM 1492 C CA . TYR A 1 190 ? 26.855 -12.147 18.445 1.00 56.94 190 TYR A CA 1
ATOM 1493 C C . TYR A 1 190 ? 25.891 -12.349 19.608 1.00 56.94 190 TYR A C 1
ATOM 1495 O O . TYR A 1 190 ? 25.965 -13.353 20.317 1.00 56.94 190 TYR A O 1
ATOM 1503 N N . ASN A 1 191 ? 25.041 -11.352 19.832 1.00 66.88 191 ASN A N 1
ATOM 1504 C CA . ASN A 1 191 ? 24.120 -11.288 20.954 1.00 66.88 191 ASN A CA 1
ATOM 1505 C C . ASN A 1 191 ? 23.182 -12.505 20.881 1.00 66.88 191 ASN A C 1
ATOM 1507 O O . ASN A 1 191 ? 22.189 -12.487 20.153 1.00 66.88 191 ASN A O 1
ATOM 1511 N N . THR A 1 192 ? 23.537 -13.583 21.583 1.00 75.56 192 THR A N 1
ATOM 1512 C CA . THR A 1 192 ? 22.841 -14.881 21.579 1.00 75.56 192 THR A CA 1
ATOM 1513 C C . THR A 1 192 ? 21.355 -14.701 21.865 1.00 75.56 192 THR A C 1
ATOM 1515 O O . THR A 1 192 ? 20.520 -15.400 21.301 1.00 75.56 192 THR A O 1
ATOM 1518 N N . THR A 1 193 ? 21.017 -13.678 22.645 1.00 76.19 193 THR A N 1
ATOM 1519 C CA . THR A 1 193 ? 19.662 -13.209 22.926 1.00 76.19 193 THR A CA 1
ATOM 1520 C C . THR A 1 193 ? 18.833 -12.928 21.669 1.00 76.19 193 THR A C 1
ATOM 1522 O O . THR A 1 193 ? 17.684 -13.349 21.605 1.00 76.19 193 THR A O 1
ATOM 1525 N N . LEU A 1 194 ? 19.392 -12.263 20.648 1.00 77.56 194 LEU A N 1
ATOM 1526 C CA . LEU A 1 194 ? 18.667 -11.942 19.410 1.00 77.56 194 LEU A CA 1
ATOM 1527 C C . LEU A 1 194 ? 18.377 -13.208 18.596 1.00 77.56 194 LEU A C 1
ATOM 1529 O O . LEU A 1 194 ? 17.280 -13.373 18.071 1.00 77.56 194 LEU A O 1
ATOM 1533 N N . TYR A 1 195 ? 19.349 -14.119 18.535 1.00 79.25 195 TYR A N 1
ATOM 1534 C CA . TYR A 1 195 ? 19.205 -15.402 17.850 1.00 79.25 195 TYR A CA 1
ATOM 1535 C C . TYR A 1 195 ? 18.107 -16.259 18.494 1.00 79.25 195 TYR A C 1
ATOM 1537 O O . TYR A 1 195 ? 17.235 -16.776 17.797 1.00 79.25 195 TYR A O 1
ATOM 1545 N N . TRP A 1 196 ? 18.080 -16.322 19.829 1.00 84.75 196 TRP A N 1
ATOM 1546 C CA . TRP A 1 196 ? 17.007 -16.985 20.571 1.00 84.75 196 TRP A CA 1
ATOM 1547 C C . TRP A 1 196 ? 15.641 -16.331 20.345 1.00 84.75 196 TRP A C 1
ATOM 1549 O O . TRP A 1 196 ? 14.653 -17.044 20.210 1.00 84.75 196 TRP A O 1
ATOM 1559 N N . LEU A 1 197 ? 15.573 -15.001 20.242 1.00 83.50 197 LEU A N 1
ATOM 1560 C CA . LEU A 1 197 ? 14.323 -14.273 20.003 1.00 83.50 197 LEU A CA 1
ATOM 1561 C C . LEU A 1 197 ? 13.771 -14.535 18.592 1.00 83.50 197 LEU A C 1
ATOM 1563 O O . LEU A 1 197 ? 12.572 -14.752 18.430 1.00 83.50 197 LEU A O 1
ATOM 1567 N N . ILE A 1 198 ? 14.648 -14.591 17.584 1.00 82.88 198 ILE A N 1
ATOM 1568 C CA . ILE A 1 198 ? 14.281 -14.949 16.206 1.00 82.88 198 ILE A CA 1
ATOM 1569 C C . ILE A 1 198 ? 13.793 -16.400 16.139 1.00 82.88 198 ILE A C 1
ATOM 1571 O O . ILE A 1 198 ? 12.728 -16.650 15.580 1.00 82.88 198 ILE A O 1
ATOM 1575 N N . LEU A 1 199 ? 14.517 -17.347 16.746 1.00 84.31 199 LEU A N 1
ATOM 1576 C CA . LEU A 1 199 ? 14.088 -18.749 16.803 1.00 84.31 199 LEU A CA 1
ATOM 1577 C C . LEU A 1 199 ? 12.749 -18.914 17.526 1.00 84.31 199 LEU A C 1
ATOM 1579 O O . LEU A 1 199 ? 11.901 -19.684 17.081 1.00 84.31 199 LEU A O 1
ATOM 1583 N N . TRP A 1 200 ? 12.534 -18.163 18.609 1.00 90.44 200 TRP A N 1
ATOM 1584 C CA . TRP A 1 200 ? 11.274 -18.187 19.343 1.00 90.44 200 TRP A CA 1
ATOM 1585 C C . TRP A 1 200 ? 10.119 -17.643 18.498 1.00 90.44 200 TRP A C 1
ATOM 1587 O O . TRP A 1 200 ? 9.059 -18.256 18.464 1.00 90.44 200 TRP A O 1
ATOM 1597 N N . MET A 1 201 ? 10.337 -16.554 17.750 1.00 87.06 201 MET A N 1
ATOM 1598 C CA . MET A 1 201 ? 9.346 -16.003 16.816 1.00 87.06 201 MET A CA 1
ATOM 1599 C C . MET A 1 201 ? 8.999 -16.985 15.688 1.00 87.06 201 MET A C 1
ATOM 1601 O O . MET A 1 201 ? 7.822 -17.134 15.372 1.00 87.06 201 MET A O 1
ATOM 1605 N N . ILE A 1 202 ? 9.987 -17.685 15.116 1.00 86.44 202 ILE A N 1
ATOM 1606 C CA . ILE A 1 202 ? 9.758 -18.705 14.075 1.00 86.44 202 ILE A CA 1
ATOM 1607 C C . ILE A 1 202 ? 8.926 -19.866 14.632 1.00 86.44 202 ILE A C 1
ATOM 1609 O O . ILE A 1 202 ? 7.900 -20.211 14.054 1.00 86.44 202 ILE A O 1
ATOM 1613 N N . ALA A 1 203 ? 9.297 -20.406 15.797 1.00 86.62 203 ALA A N 1
ATOM 1614 C CA . ALA A 1 203 ? 8.546 -21.489 16.435 1.00 86.62 203 ALA A CA 1
ATOM 1615 C C . ALA A 1 203 ? 7.096 -21.088 16.766 1.00 86.62 203 ALA A C 1
ATOM 1617 O O . ALA A 1 203 ? 6.177 -21.903 16.676 1.00 86.62 203 ALA A O 1
ATOM 1618 N N . LEU A 1 204 ? 6.874 -19.821 17.128 1.00 87.38 204 LEU A N 1
ATOM 1619 C CA . LEU A 1 204 ? 5.543 -19.288 17.409 1.00 87.38 204 LEU A CA 1
ATOM 1620 C C . LEU A 1 204 ? 4.697 -19.169 16.132 1.00 87.38 204 LEU A C 1
ATOM 1622 O O . LEU A 1 204 ? 3.506 -19.472 16.169 1.00 87.38 204 LEU A O 1
ATOM 1626 N N . LEU A 1 205 ? 5.306 -18.786 15.004 1.00 83.94 205 LEU A N 1
ATOM 1627 C CA . LEU A 1 205 ? 4.645 -18.756 13.695 1.00 83.94 205 LEU A CA 1
ATOM 1628 C C . LEU A 1 205 ? 4.263 -20.164 13.213 1.00 83.94 205 LEU A C 1
ATOM 1630 O O . LEU A 1 205 ? 3.136 -20.350 12.755 1.00 83.94 205 LEU A O 1
ATOM 1634 N N . ASP A 1 206 ? 5.139 -21.157 13.383 1.00 84.25 206 ASP A N 1
ATOM 1635 C CA . ASP A 1 206 ? 4.848 -22.552 13.020 1.00 84.25 206 ASP A CA 1
ATOM 1636 C C . ASP A 1 206 ? 3.712 -23.141 13.868 1.00 84.25 206 ASP A C 1
ATOM 1638 O O . ASP A 1 206 ? 2.803 -23.784 13.338 1.00 84.25 206 ASP A O 1
ATOM 1642 N N . LEU A 1 207 ? 3.697 -22.858 15.176 1.00 82.88 207 LEU A N 1
ATOM 1643 C CA . LEU A 1 207 ? 2.624 -23.295 16.075 1.00 82.88 207 LEU A CA 1
ATOM 1644 C C . LEU A 1 207 ? 1.264 -22.684 15.693 1.00 82.88 207 LEU A C 1
ATOM 1646 O O . LEU A 1 207 ? 0.231 -23.347 15.792 1.00 82.88 207 LEU A O 1
ATOM 1650 N N . ILE A 1 208 ? 1.256 -21.423 15.250 1.00 78.31 208 ILE A N 1
ATOM 1651 C CA . ILE A 1 208 ? 0.044 -20.752 14.760 1.00 78.31 208 ILE A CA 1
ATOM 1652 C C . ILE A 1 208 ? -0.411 -21.359 13.430 1.00 78.31 208 ILE A C 1
ATOM 1654 O O . ILE A 1 208 ? -1.609 -21.571 13.243 1.00 78.31 208 ILE A O 1
ATOM 1658 N N . SER A 1 209 ? 0.526 -21.657 12.526 1.00 76.31 209 SER A N 1
ATOM 1659 C CA . SER A 1 209 ? 0.237 -22.276 11.228 1.00 76.31 209 SER A CA 1
ATOM 1660 C C . SER A 1 209 ? -0.411 -23.653 11.399 1.00 76.31 209 SER A C 1
ATOM 1662 O O . SER A 1 209 ? -1.481 -23.904 10.844 1.00 76.31 209 SER A O 1
ATOM 1664 N N . TRP A 1 210 ? 0.162 -24.502 12.261 1.00 76.38 210 TRP A N 1
ATOM 1665 C CA . TRP A 1 210 ? -0.355 -25.847 12.528 1.00 76.38 210 TRP A CA 1
ATOM 1666 C C . TRP A 1 210 ? -1.770 -25.834 13.122 1.00 76.38 210 TRP A C 1
ATOM 1668 O O . TRP A 1 210 ? -2.623 -26.635 12.752 1.00 76.38 210 TRP A O 1
ATOM 1678 N N . LYS A 1 211 ? -2.073 -24.874 14.000 1.00 71.94 211 LYS A N 1
ATOM 1679 C CA . LYS A 1 211 ? -3.397 -24.801 14.630 1.00 71.94 211 LYS A CA 1
ATOM 1680 C C . LYS A 1 211 ? -4.508 -24.371 13.664 1.00 71.94 211 LYS A C 1
ATOM 1682 O O . LYS A 1 211 ? -5.673 -24.652 13.925 1.00 71.94 211 LYS A O 1
ATOM 1687 N N . ASN A 1 212 ? -4.167 -23.691 12.568 1.00 67.69 212 ASN A N 1
ATOM 1688 C CA . ASN A 1 212 ? -5.143 -23.268 11.562 1.00 67.69 212 ASN A CA 1
ATOM 1689 C C . ASN A 1 212 ? -5.463 -24.368 10.540 1.00 67.69 212 ASN A C 1
ATOM 1691 O O . ASN A 1 212 ? -6.550 -24.340 9.969 1.00 67.69 212 ASN A O 1
ATOM 1695 N N . THR A 1 213 ? -4.573 -25.343 10.320 1.00 69.44 213 THR A N 1
ATOM 1696 C CA . THR A 1 213 ? -4.839 -26.446 9.380 1.00 69.44 213 THR A CA 1
ATOM 1697 C C . THR A 1 213 ? -5.899 -27.421 9.897 1.00 69.44 213 THR A C 1
ATOM 1699 O O . THR A 1 213 ? -6.697 -27.918 9.105 1.00 69.44 213 THR A O 1
ATOM 1702 N N . ASP A 1 214 ? -5.998 -27.612 11.215 1.00 62.56 214 ASP A N 1
ATOM 1703 C CA . ASP A 1 214 ? -6.986 -28.524 11.816 1.00 62.56 214 ASP A CA 1
ATOM 1704 C C . ASP A 1 214 ? -8.428 -27.978 11.777 1.00 62.56 214 ASP A C 1
ATOM 1706 O O . ASP A 1 214 ? -9.382 -28.743 11.852 1.00 62.56 214 ASP A O 1
ATOM 1710 N N . LEU A 1 215 ? -8.614 -26.665 11.601 1.00 57.12 215 LEU A N 1
ATOM 1711 C CA . LEU A 1 215 ? -9.933 -26.007 11.568 1.00 57.12 215 LEU A CA 1
ATOM 1712 C C . LEU A 1 215 ? -10.606 -26.006 10.182 1.00 57.12 215 LEU A C 1
ATOM 1714 O O . LEU A 1 215 ? -11.681 -25.435 10.033 1.00 57.12 215 LEU A O 1
ATOM 1718 N N . THR A 1 216 ? -9.983 -26.616 9.169 1.00 55.28 216 THR A N 1
ATOM 1719 C CA . THR A 1 216 ? -10.511 -26.671 7.787 1.00 55.28 216 THR A CA 1
ATOM 1720 C C . THR A 1 216 ? -10.959 -28.066 7.339 1.00 55.28 216 THR A C 1
ATOM 1722 O O . THR A 1 216 ? -11.277 -28.255 6.168 1.00 55.28 216 THR A O 1
ATOM 1725 N N . LEU A 1 217 ? -10.985 -29.038 8.257 1.00 54.53 217 LEU A N 1
ATOM 1726 C CA . LEU A 1 217 ? -11.326 -30.441 7.985 1.00 54.53 217 LEU A CA 1
ATOM 1727 C C . LEU A 1 217 ? -12.680 -30.896 8.571 1.00 54.53 217 LEU A C 1
ATOM 1729 O O . LEU A 1 217 ? -12.964 -32.092 8.532 1.00 54.53 217 LEU A O 1
ATOM 1733 N N . GLU A 1 218 ? -13.519 -29.971 9.054 1.00 48.84 218 GLU A N 1
ATOM 1734 C CA . GLU A 1 218 ? -14.928 -30.226 9.424 1.00 48.84 218 GLU A CA 1
ATOM 1735 C C . GLU A 1 218 ? -15.915 -29.552 8.464 1.00 48.84 218 GLU A C 1
ATOM 1737 O O . GLU A 1 218 ? -15.690 -28.371 8.105 1.00 48.84 218 GLU A O 1
#

Solvent-accessible surface area (backbone atoms only — not comparable to full-atom values): 13592 Å² total; per-residue (Å²): 135,84,82,66,56,80,86,72,58,51,68,67,56,52,33,51,56,26,48,77,70,73,42,83,66,81,73,55,67,68,56,46,49,52,53,48,50,56,49,35,59,73,72,69,50,60,74,93,75,55,78,77,81,66,57,76,66,49,53,56,56,52,51,53,51,50,51,53,52,50,51,55,52,49,53,54,52,50,54,52,49,52,52,51,51,48,56,52,51,54,52,51,53,52,51,51,49,55,53,52,52,52,53,52,56,52,50,69,76,53,70,71,76,73,87,76,77,75,88,74,82,73,72,78,79,77,72,75,82,74,62,84,67,53,60,60,54,50,49,51,50,55,56,70,67,42,79,81,43,67,64,54,63,64,50,50,60,68,62,45,53,60,54,53,52,55,56,60,60,65,74,71,75,74,88,78,80,89,76,95,68,97,67,86,83,73,81,75,81,70,63,60,66,57,56,51,50,51,52,49,52,50,54,53,51,52,56,55,52,58,63,56,61,69,72,71,78,120

Radius of gyration: 33.86 Å; Cα contacts (8 Å, |Δi|>4): 41; chains: 1; bounding box: 81×50×106 Å

Mean predicted aligned error: 18.69 Å

Foldseek 3Di:
DDQDQLVRDDLVLLLVQCVVVVHDSDDDSVVSSVVSVVVCVVVVHDRSPDRRPDCPVVVVVVVVVVVVVVVVVVVVVVVVVVVVVVVVVVVVVVVVVVVVVVVVVVCVVDPDDPPDDDDDPPPPPPDDPPDPVVVVVVVVVVVVPPPPCPVVVVCVVVVVVVVVVVVVVVVPDDDDDDDDDDDDDDPDPDPVVVVVVVVVVVVVVVVVVVVVVVVVPD

pLDDT: mean 75.51, std 16.61, range [43.0, 97.94]